Protein AF-A0A7Y1ZM92-F1 (afdb_monomer)

Mean predicted aligned error: 9.03 Å

Nearest PDB structures (foldseek):
  2b2n-assembly1_A  TM=7.878E-01  e=2.420E-17  Escherichia coli K-12
  3hjh-assembly1_A  TM=7.919E-01  e=3.503E-16  Escherichia coli K-12
  6x50-assembly1_A  TM=7.659E-01  e=1.254E-15  Escherichia coli
  7egt-assembly2_C  TM=6.445E-01  e=3.743E-15  Thermus thermophilus HB8
  6o8f-assembly2_B  TM=5.755E-01  e=7.843E-13  [Bacillus] caldotenax

Sequence (285 aa):
MSQQTISLDHILRTAEQTLSLDEVDSWLAADDAAGVLAIKRAAGSSLSFAIRRVIESTQGPVVVIAPEADRASQVFSDLNTLGITTAREFRPSTHHPYDTEQIVDSSAFTDRLDILAQIDGGAVFPVITSPDALFELVPDRSSVEDRSIVVTPAGPVTMDVLTEWLGDTDFNRVDYVTEAGEAAVRGGIIDVFPFTGEYPIRIEFFGDEVDTIREFDVDTQRSISTLDTCRLVPGIDLLYHDMSSHRSFLDSLSSESAVVVMVDEDVTIANTTALFESSVEAYRH

Solvent-accessible surface area (backbone atoms only — not comparable to full-atom values): 16264 Å² total; per-residue (Å²): 133,83,79,77,79,80,49,68,74,57,52,53,56,50,46,56,74,69,67,59,52,69,58,56,54,55,54,72,68,43,91,56,94,79,74,83,88,83,86,77,90,66,60,84,68,56,46,41,57,53,52,50,49,52,54,76,74,44,94,54,41,33,40,36,37,19,49,38,62,72,54,16,52,52,47,48,52,48,30,41,75,73,66,47,72,70,50,44,71,41,52,51,35,68,74,46,100,85,47,90,84,57,79,59,41,38,66,31,48,50,46,44,51,52,52,51,54,39,44,77,71,68,54,76,50,40,36,30,23,15,43,70,26,55,70,47,63,42,66,37,69,64,64,52,54,77,60,35,49,77,46,37,58,74,38,92,59,30,62,67,59,52,53,52,50,40,68,74,28,70,38,44,80,42,88,70,55,77,51,68,32,20,27,18,81,55,96,52,33,38,39,35,18,42,52,66,73,93,57,32,36,38,40,33,38,62,83,60,33,30,63,48,37,26,34,28,41,64,89,79,72,42,78,75,49,77,44,79,58,53,74,45,58,49,32,67,68,66,54,61,70,53,63,90,53,49,40,47,63,68,75,69,63,78,53,101,63,55,47,75,44,67,41,66,50,72,55,27,52,49,47,42,49,53,51,52,54,52,54,55,54,60,74,74,109

Secondary structure (DSSP, 8-state):
-------HHHHHHHHHHHTTTHHHHHHHTS--TT------S--TTHHHHHHHHHHHH-SS-EEEE-SSHHHHHHHHHHHHHTT-TT-EEE------TT-TTSPP-HHHHHHHHHHHHHHHTT----EEE-HHHHHS-EE-HHHHHHH-EEE-TT-S--HHHHHHHHHHTT-EE-SS--STTEEEEETTEEEE--SSSSS-EEEEEETTEEEEEEEE-TTT--EEEEES-EEEPPPHHHHHH-GGGEE-GGGG---TTPEEEESSHHHHHHHHHHHHHHHHHHHT-

Structure (mmCIF, N/CA/C/O backbone):
data_AF-A0A7Y1ZM92-F1
#
_entry.id   AF-A0A7Y1ZM92-F1
#
loop_
_atom_site.group_PDB
_atom_site.id
_atom_site.type_symbol
_atom_site.label_atom_id
_atom_site.label_alt_id
_atom_site.label_comp_id
_atom_site.label_asym_id
_atom_site.label_entity_id
_atom_site.label_seq_id
_atom_site.pdbx_PDB_ins_code
_atom_site.Cartn_x
_atom_site.Cartn_y
_atom_site.Cartn_z
_atom_site.occupancy
_atom_site.B_iso_or_equiv
_atom_site.auth_seq_id
_atom_site.auth_comp_id
_atom_site.auth_asym_id
_atom_site.auth_atom_id
_atom_site.pdbx_PDB_model_num
ATOM 1 N N . MET A 1 1 ? -20.711 -3.997 -41.513 1.00 38.81 1 MET A N 1
ATOM 2 C CA . MET A 1 1 ? -19.266 -4.282 -41.411 1.00 38.81 1 MET A CA 1
ATOM 3 C C . MET A 1 1 ? -19.022 -4.818 -40.016 1.00 38.81 1 MET A C 1
ATOM 5 O O . MET A 1 1 ? -19.215 -4.077 -39.066 1.00 38.81 1 MET A O 1
ATOM 9 N N . SER A 1 2 ? -18.742 -6.116 -39.890 1.00 41.72 2 SER A N 1
ATOM 10 C CA . SER A 1 2 ? -18.411 -6.736 -38.604 1.00 41.72 2 SER A CA 1
ATOM 11 C C . SER A 1 2 ? -17.038 -6.222 -38.183 1.00 41.72 2 SER A C 1
ATOM 13 O O . SER A 1 2 ? -16.072 -6.479 -38.899 1.00 41.72 2 SER A O 1
ATOM 15 N N . GLN A 1 3 ? -16.941 -5.478 -37.080 1.00 46.72 3 GLN A N 1
ATOM 16 C CA . GLN A 1 3 ? -15.648 -5.237 -36.440 1.00 46.72 3 GLN A CA 1
ATOM 17 C C . GLN A 1 3 ? -15.102 -6.611 -36.038 1.00 46.72 3 GLN A C 1
ATOM 19 O O . GLN A 1 3 ? -15.714 -7.311 -35.236 1.00 46.72 3 GLN A O 1
ATOM 24 N N . GLN A 1 4 ? -14.015 -7.052 -36.672 1.00 51.03 4 GLN A N 1
ATOM 25 C CA . GLN A 1 4 ? -13.267 -8.202 -36.180 1.00 51.03 4 GLN A CA 1
ATOM 26 C C . GLN A 1 4 ? -12.636 -7.777 -34.859 1.00 51.03 4 GLN A C 1
ATOM 28 O O . GLN A 1 4 ? -11.715 -6.964 -34.844 1.00 51.03 4 GLN A O 1
ATOM 33 N N . THR A 1 5 ? -13.160 -8.295 -33.753 1.00 54.81 5 THR A N 1
ATOM 34 C CA . THR A 1 5 ? -12.509 -8.182 -32.452 1.00 54.81 5 THR A CA 1
ATOM 35 C C . THR A 1 5 ? -11.193 -8.947 -32.541 1.00 54.81 5 THR A C 1
ATOM 37 O O . THR A 1 5 ? -11.186 -10.174 -32.626 1.00 54.81 5 THR A O 1
ATOM 40 N N . ILE A 1 6 ? -10.077 -8.221 -32.610 1.00 71.56 6 ILE A N 1
ATOM 41 C CA . ILE A 1 6 ? -8.745 -8.820 -32.539 1.00 71.56 6 ILE A CA 1
ATOM 42 C C . ILE A 1 6 ? -8.588 -9.354 -31.113 1.00 71.56 6 ILE A C 1
ATOM 44 O O . ILE A 1 6 ? -8.734 -8.593 -30.159 1.00 71.56 6 ILE A O 1
ATOM 48 N N . SER A 1 7 ? -8.350 -10.658 -30.955 1.00 83.56 7 SER A N 1
ATOM 49 C CA . SER A 1 7 ? -8.153 -11.247 -29.628 1.00 83.56 7 SER A CA 1
ATOM 50 C C . SER A 1 7 ? -6.790 -10.861 -29.048 1.00 83.56 7 SER A C 1
ATOM 52 O O . SER A 1 7 ? -5.828 -10.658 -29.791 1.00 83.56 7 SER A O 1
ATOM 54 N N . LEU A 1 8 ? -6.685 -10.814 -27.717 1.00 78.75 8 LEU A N 1
ATOM 55 C CA . LEU A 1 8 ? -5.422 -10.561 -27.016 1.00 78.75 8 LEU A CA 1
ATOM 56 C C . LEU A 1 8 ? -4.327 -11.554 -27.448 1.00 78.75 8 LEU A C 1
ATOM 58 O O . LEU A 1 8 ? -3.225 -11.139 -27.790 1.00 78.75 8 LEU A O 1
ATOM 62 N N . ASP A 1 9 ? -4.668 -12.839 -27.589 1.00 78.25 9 ASP A N 1
ATOM 63 C CA . ASP A 1 9 ? -3.760 -13.885 -28.093 1.00 78.25 9 ASP A CA 1
ATOM 64 C C . ASP A 1 9 ? -3.219 -13.610 -29.501 1.00 78.25 9 ASP A C 1
ATOM 66 O O . ASP A 1 9 ? -2.157 -14.101 -29.890 1.00 78.25 9 ASP A O 1
ATOM 70 N N . HIS A 1 10 ? -3.982 -12.893 -30.328 1.00 79.94 10 HIS A N 1
ATOM 71 C CA . HIS A 1 10 ? -3.523 -12.488 -31.650 1.00 79.94 10 HIS A CA 1
ATOM 72 C C . HIS A 1 10 ? -2.533 -11.322 -31.548 1.00 79.94 10 HIS A C 1
ATOM 74 O O . HIS A 1 10 ? -1.527 -11.317 -32.257 1.00 79.94 10 HIS A O 1
ATOM 80 N N . ILE A 1 11 ? -2.780 -10.363 -30.651 1.00 79.75 11 ILE A N 1
ATOM 81 C CA . ILE A 1 11 ? -1.874 -9.234 -30.395 1.00 79.75 11 ILE A CA 1
ATOM 82 C C . ILE A 1 11 ? -0.551 -9.735 -29.807 1.00 79.75 11 ILE A C 1
ATOM 84 O O . ILE A 1 11 ? 0.496 -9.380 -30.340 1.00 79.75 11 ILE A O 1
ATOM 88 N N . LEU A 1 12 ? -0.590 -10.608 -28.793 1.00 78.56 12 LEU A N 1
ATOM 89 C CA . LEU A 1 12 ? 0.600 -11.185 -28.152 1.00 78.56 12 LEU A CA 1
ATOM 90 C C . LEU A 1 12 ? 1.496 -11.900 -29.171 1.00 78.56 12 LEU A C 1
ATOM 92 O O . LEU A 1 12 ? 2.660 -11.539 -29.323 1.00 78.56 12 LEU A O 1
ATOM 96 N N . ARG A 1 13 ? 0.928 -12.819 -29.966 1.00 76.19 13 ARG A N 1
ATOM 97 C CA . ARG A 1 13 ? 1.682 -13.537 -31.010 1.00 76.19 13 ARG A CA 1
ATOM 98 C C . ARG A 1 13 ? 2.269 -12.612 -32.072 1.00 76.19 13 ARG A C 1
ATOM 100 O O . ARG A 1 13 ? 3.371 -12.847 -32.557 1.00 76.19 13 ARG A O 1
ATOM 107 N N . THR A 1 14 ? 1.532 -11.570 -32.458 1.00 78.12 14 THR A N 1
ATOM 108 C CA . THR A 1 14 ? 2.017 -10.600 -33.452 1.00 78.12 14 THR A CA 1
ATOM 109 C C . THR A 1 14 ? 3.158 -9.758 -32.878 1.00 78.12 14 THR A C 1
ATOM 111 O O . THR A 1 14 ? 4.146 -9.510 -33.569 1.00 78.12 14 THR A O 1
ATOM 114 N N . ALA A 1 15 ? 3.046 -9.337 -31.616 1.00 76.88 15 ALA A N 1
ATOM 115 C CA . ALA A 1 15 ? 4.071 -8.568 -30.920 1.00 76.88 15 ALA A CA 1
ATOM 116 C C . ALA A 1 15 ? 5.367 -9.376 -30.761 1.00 76.88 15 ALA A C 1
ATOM 118 O O . ALA A 1 15 ? 6.430 -8.866 -31.105 1.00 76.88 15 ALA A O 1
ATOM 119 N N . GLU A 1 16 ? 5.274 -10.646 -30.356 1.00 72.00 16 GLU A N 1
ATOM 120 C CA . GLU A 1 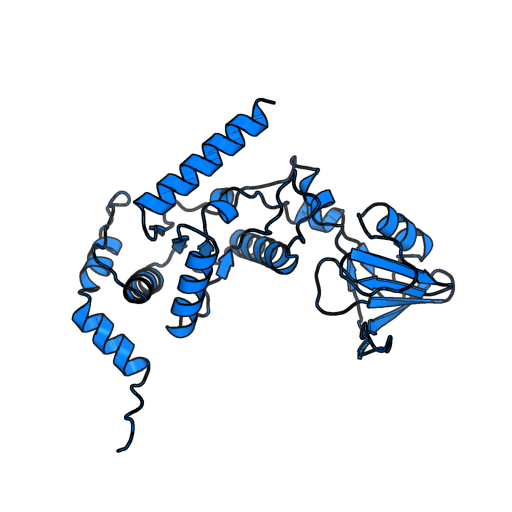16 ? 6.419 -11.565 -30.232 1.00 72.00 16 GLU A CA 1
ATOM 121 C C . GLU A 1 16 ? 7.198 -11.700 -31.551 1.00 72.00 16 GLU A C 1
ATOM 123 O O . GLU A 1 16 ? 8.423 -11.631 -31.556 1.00 72.00 16 GLU A O 1
ATOM 128 N N . GLN A 1 17 ? 6.500 -11.792 -32.688 1.00 72.25 17 GLN A N 1
ATOM 129 C CA . GLN A 1 17 ? 7.131 -11.908 -34.011 1.00 72.25 17 GLN A CA 1
ATOM 130 C C . GLN A 1 17 ? 7.711 -10.593 -34.552 1.00 72.25 17 GLN A C 1
ATOM 132 O O . GLN A 1 17 ? 8.585 -10.621 -35.417 1.00 72.25 17 GLN A O 1
ATOM 137 N N . THR A 1 18 ? 7.203 -9.443 -34.100 1.00 71.31 18 THR A N 1
ATOM 138 C CA . THR A 1 18 ? 7.534 -8.129 -34.685 1.00 71.31 18 THR A CA 1
ATOM 139 C C . THR A 1 18 ? 8.573 -7.363 -33.868 1.00 71.31 18 THR A C 1
ATOM 141 O O . THR A 1 18 ? 9.333 -6.579 -34.432 1.00 71.31 18 THR A O 1
ATOM 144 N N . LEU A 1 19 ? 8.608 -7.564 -32.548 1.00 70.56 19 LEU A N 1
ATOM 145 C CA . LEU A 1 19 ? 9.448 -6.798 -31.621 1.00 70.56 19 LEU A CA 1
ATOM 146 C C . LEU A 1 19 ? 10.844 -7.405 -31.395 1.00 70.56 19 LEU A C 1
ATOM 148 O O . LEU A 1 19 ? 11.578 -6.889 -30.560 1.00 70.56 19 LEU A O 1
ATOM 152 N N . SER A 1 20 ? 11.220 -8.465 -32.125 1.00 71.06 20 SER A N 1
ATOM 153 C CA . SER A 1 20 ? 12.511 -9.166 -31.977 1.00 71.06 20 SER A CA 1
ATOM 154 C C . SER A 1 20 ? 12.864 -9.482 -30.514 1.00 71.06 20 SER A C 1
ATOM 156 O O . SER A 1 20 ? 14.001 -9.303 -30.084 1.00 71.06 20 SER A O 1
ATOM 158 N N . LEU A 1 21 ? 11.881 -9.947 -29.732 1.00 74.94 21 LEU A N 1
ATOM 159 C CA . LEU A 1 21 ? 12.053 -10.194 -28.293 1.00 74.94 21 LEU A CA 1
ATOM 160 C C . LEU A 1 21 ? 13.024 -11.348 -27.982 1.00 74.94 21 LEU A C 1
ATOM 162 O O . LEU A 1 21 ? 13.469 -11.466 -26.846 1.00 74.94 21 LEU A O 1
ATOM 166 N N . ASP A 1 22 ? 13.417 -12.140 -28.982 1.00 76.25 22 ASP A N 1
ATOM 167 C CA . ASP A 1 22 ? 14.424 -13.205 -28.864 1.00 76.25 22 ASP A CA 1
ATOM 168 C C . ASP A 1 22 ? 15.800 -12.683 -28.388 1.00 76.25 22 ASP A C 1
ATOM 170 O O . ASP A 1 22 ? 16.588 -13.418 -27.781 1.00 76.25 22 ASP A O 1
ATOM 174 N N . GLU A 1 23 ? 16.107 -11.401 -28.635 1.00 79.06 23 GLU A N 1
ATOM 175 C CA . GLU A 1 23 ? 17.325 -10.753 -28.126 1.00 79.06 23 GLU A CA 1
ATOM 176 C C . GLU A 1 23 ? 17.301 -10.612 -26.595 1.00 79.06 23 GLU A C 1
ATOM 178 O O . GLU A 1 23 ? 18.346 -10.740 -25.956 1.00 79.06 23 GLU A O 1
ATOM 183 N N . VAL A 1 24 ? 16.116 -10.423 -25.999 1.00 81.31 24 VAL A N 1
ATOM 184 C CA . VAL A 1 24 ? 15.931 -10.357 -24.539 1.00 81.31 24 VAL A CA 1
ATOM 185 C C . VAL A 1 24 ? 16.279 -11.699 -23.907 1.00 81.31 24 VAL A C 1
ATOM 187 O O . VAL A 1 24 ? 17.001 -11.745 -22.916 1.00 81.31 24 VAL A O 1
ATOM 190 N N . ASP A 1 25 ? 15.824 -12.797 -24.509 1.00 81.31 25 ASP A N 1
ATOM 191 C CA . ASP A 1 25 ? 16.095 -14.146 -24.004 1.00 81.31 25 ASP A CA 1
ATOM 192 C C . ASP A 1 25 ? 17.569 -14.510 -24.104 1.00 81.31 25 ASP A C 1
ATOM 194 O O . ASP A 1 25 ? 18.139 -15.098 -23.188 1.00 81.31 25 ASP A O 1
ATOM 198 N N . SER A 1 26 ? 18.193 -14.132 -25.218 1.00 82.69 26 SER A N 1
ATOM 199 C CA . SER A 1 26 ? 19.621 -14.348 -25.437 1.00 82.69 26 SER A CA 1
ATOM 200 C C . SER A 1 26 ? 20.465 -13.573 -24.425 1.00 82.69 26 SER A C 1
ATOM 202 O O . SER A 1 26 ? 21.477 -14.088 -23.956 1.00 82.69 26 SER A O 1
ATOM 204 N N . TRP A 1 27 ? 20.042 -12.354 -24.077 1.00 83.75 27 TRP A N 1
ATOM 205 C CA . TRP A 1 27 ? 20.693 -11.535 -23.060 1.00 83.75 27 TRP A CA 1
ATOM 206 C C . TRP A 1 27 ? 20.479 -12.090 -21.645 1.00 83.75 27 TRP A C 1
ATOM 208 O O . TRP A 1 27 ? 21.453 -12.237 -20.919 1.00 83.75 27 TRP A O 1
ATOM 218 N N . LEU A 1 28 ? 19.255 -12.489 -21.278 1.00 80.31 28 LEU A N 1
ATOM 219 C CA . LEU A 1 28 ? 18.964 -13.107 -19.973 1.00 80.31 28 LEU A CA 1
ATOM 220 C C . LEU A 1 28 ? 19.689 -14.446 -19.771 1.00 80.31 28 LEU A C 1
ATOM 222 O O . LEU A 1 28 ? 20.032 -14.801 -18.648 1.00 80.31 28 LEU A O 1
ATOM 226 N N . ALA A 1 29 ? 19.909 -15.204 -20.849 1.00 79.00 29 ALA A N 1
ATOM 227 C CA . ALA A 1 29 ? 20.640 -16.468 -20.814 1.00 79.00 29 ALA A CA 1
ATOM 228 C C . ALA A 1 29 ? 22.167 -16.293 -20.801 1.00 79.00 29 ALA A C 1
ATOM 230 O O . ALA A 1 29 ? 22.890 -17.261 -20.544 1.00 79.00 29 ALA A O 1
ATOM 231 N N . ALA A 1 30 ? 22.675 -15.099 -21.117 1.00 74.06 30 ALA A N 1
ATOM 232 C CA . ALA A 1 30 ? 24.091 -14.811 -20.995 1.00 74.06 30 ALA A CA 1
ATOM 233 C C . ALA A 1 30 ? 24.424 -14.680 -19.503 1.00 74.06 30 ALA A C 1
ATOM 235 O O . ALA A 1 30 ? 23.956 -13.765 -18.840 1.00 74.06 30 ALA A O 1
ATOM 236 N N . ASP A 1 31 ? 25.264 -15.580 -18.983 1.00 59.97 31 ASP A N 1
ATOM 237 C CA . ASP A 1 31 ? 25.747 -15.618 -17.584 1.00 59.97 31 ASP A CA 1
ATOM 238 C C . ASP A 1 31 ? 26.656 -14.413 -17.219 1.00 59.97 31 ASP A C 1
ATOM 240 O O . ASP A 1 31 ? 27.463 -14.455 -16.293 1.00 59.97 31 ASP A O 1
ATOM 244 N N . ASP A 1 32 ? 26.571 -13.333 -17.998 1.00 58.66 32 ASP A N 1
ATOM 245 C CA . ASP A 1 32 ? 27.282 -12.081 -17.799 1.00 58.66 32 ASP A CA 1
ATOM 246 C C . ASP A 1 32 ? 26.393 -11.166 -16.950 1.00 58.66 32 ASP A C 1
ATOM 248 O O . ASP A 1 32 ? 25.684 -10.295 -17.457 1.00 58.66 32 ASP A O 1
ATOM 252 N N . ALA A 1 33 ? 26.413 -11.399 -15.635 1.00 54.41 33 ALA A N 1
ATOM 253 C CA . ALA A 1 33 ? 25.603 -10.722 -14.613 1.00 54.41 33 ALA A CA 1
ATOM 254 C C . ALA A 1 33 ? 25.752 -9.177 -14.561 1.00 54.41 33 ALA A C 1
ATOM 256 O O . ALA A 1 33 ? 25.187 -8.530 -13.684 1.00 54.41 33 ALA A O 1
ATOM 257 N N . ALA A 1 34 ? 26.510 -8.573 -15.481 1.00 55.81 34 ALA A N 1
ATOM 258 C CA . ALA A 1 34 ? 26.782 -7.140 -15.570 1.00 55.81 34 ALA A CA 1
ATOM 259 C C . ALA A 1 34 ? 26.367 -6.495 -16.910 1.00 55.81 34 ALA A C 1
ATOM 261 O O . ALA A 1 34 ? 26.639 -5.311 -17.130 1.00 55.81 34 ALA A O 1
ATOM 262 N N . GLY A 1 35 ? 25.745 -7.237 -17.832 1.00 71.88 35 GLY A N 1
ATOM 263 C CA . GLY A 1 35 ? 25.285 -6.671 -19.101 1.00 71.88 35 GLY A CA 1
ATOM 264 C C . GLY A 1 35 ? 24.142 -5.666 -18.909 1.00 71.88 35 GLY A C 1
ATOM 265 O O . GLY A 1 35 ? 23.311 -5.833 -18.030 1.00 71.88 35 GLY A O 1
ATOM 266 N N . VAL A 1 36 ? 24.055 -4.643 -19.763 1.00 81.94 36 VAL A N 1
ATOM 267 C CA . VAL A 1 36 ? 22.882 -3.751 -19.856 1.00 81.94 36 VAL A CA 1
ATOM 268 C C . VAL A 1 36 ? 22.259 -3.927 -21.236 1.00 81.94 36 VAL A C 1
ATOM 270 O O . VAL A 1 36 ? 22.943 -3.756 -22.247 1.00 81.94 36 VAL A O 1
ATOM 273 N N . LEU A 1 37 ? 20.964 -4.246 -21.289 1.00 85.31 37 LEU A N 1
ATOM 274 C CA . LEU A 1 37 ? 20.192 -4.290 -22.530 1.00 85.31 37 LEU A CA 1
ATOM 275 C C . LEU A 1 37 ? 19.346 -3.021 -22.669 1.00 85.31 37 LEU A C 1
ATOM 277 O O . LEU A 1 37 ? 18.402 -2.806 -21.916 1.00 85.31 37 LEU A O 1
ATOM 281 N N . ALA A 1 38 ? 19.658 -2.196 -23.670 1.00 85.94 38 ALA A N 1
ATOM 282 C CA . ALA A 1 38 ? 18.917 -0.968 -23.946 1.00 85.94 38 ALA A CA 1
ATOM 283 C C . ALA A 1 38 ? 17.931 -1.156 -25.108 1.00 85.94 38 ALA A C 1
ATOM 285 O O . ALA A 1 38 ? 18.336 -1.278 -26.267 1.00 85.94 38 ALA A O 1
ATOM 286 N N . ILE A 1 39 ? 16.630 -1.096 -24.816 1.00 84.50 39 ILE A N 1
ATOM 287 C CA . ILE A 1 39 ? 15.569 -1.120 -25.831 1.00 84.50 39 ILE A CA 1
ATOM 288 C C . ILE A 1 39 ? 15.233 0.318 -26.227 1.00 84.50 39 ILE A C 1
ATOM 290 O O . ILE A 1 39 ? 14.661 1.081 -25.453 1.00 84.50 39 ILE A O 1
ATOM 294 N N . LYS A 1 40 ? 15.581 0.707 -27.457 1.00 83.06 40 LYS A N 1
ATOM 295 C CA . LYS A 1 40 ? 15.341 2.066 -27.969 1.00 83.06 40 LYS A CA 1
ATOM 296 C C . LYS A 1 40 ? 14.114 2.120 -28.869 1.00 83.06 40 LYS A C 1
ATOM 298 O O . LYS A 1 40 ? 13.826 1.177 -29.598 1.00 83.06 40 LYS A O 1
ATOM 303 N N . ARG A 1 41 ? 13.464 3.291 -28.904 1.00 81.50 41 ARG A N 1
ATOM 304 C CA . ARG A 1 41 ? 12.309 3.594 -29.776 1.00 81.50 41 ARG A CA 1
ATOM 305 C C . ARG A 1 41 ? 11.070 2.734 -29.484 1.00 81.50 41 ARG A C 1
ATOM 307 O O . ARG A 1 41 ? 10.252 2.530 -30.380 1.00 81.50 41 ARG A O 1
ATOM 314 N N . ALA A 1 42 ? 10.921 2.270 -28.244 1.00 80.38 42 ALA A N 1
ATOM 315 C CA . ALA A 1 42 ? 9.646 1.760 -27.761 1.00 80.38 42 ALA A CA 1
ATOM 316 C C . ALA A 1 42 ? 8.613 2.903 -27.755 1.00 80.38 42 ALA A C 1
ATOM 318 O O . ALA A 1 42 ? 8.944 4.039 -27.418 1.00 80.38 42 ALA A O 1
ATOM 319 N N . ALA A 1 43 ? 7.381 2.622 -28.171 1.00 77.06 43 ALA A N 1
ATOM 320 C CA . ALA A 1 43 ? 6.308 3.604 -28.247 1.00 77.06 43 ALA A CA 1
ATOM 321 C C . ALA A 1 43 ? 5.024 3.032 -27.639 1.00 77.06 43 ALA A C 1
ATOM 323 O O . ALA A 1 43 ? 4.597 1.925 -27.978 1.00 77.06 43 ALA A O 1
ATOM 324 N N . GLY A 1 44 ? 4.393 3.807 -26.754 1.00 80.06 44 GLY A N 1
ATOM 325 C CA . GLY A 1 44 ? 3.195 3.379 -26.030 1.00 80.06 44 GLY A CA 1
ATOM 326 C C . GLY A 1 44 ? 3.437 2.088 -25.242 1.00 80.06 44 GLY A C 1
ATOM 327 O O . GLY A 1 44 ? 4.479 1.926 -24.608 1.00 80.06 44 GLY A O 1
ATOM 328 N N . SER A 1 45 ? 2.490 1.153 -25.326 1.00 83.94 45 SER A N 1
ATOM 329 C CA . SER A 1 45 ? 2.534 -0.134 -24.620 1.00 83.94 45 SER A CA 1
ATOM 330 C C . SER A 1 45 ? 3.506 -1.155 -25.220 1.00 83.94 45 SER A C 1
ATOM 332 O O . SER A 1 45 ? 3.588 -2.269 -24.714 1.00 83.94 45 SER A O 1
ATOM 334 N N . SER A 1 46 ? 4.265 -0.827 -26.281 1.00 84.38 46 SER A N 1
ATOM 335 C CA . SER A 1 46 ? 5.241 -1.771 -26.858 1.00 84.38 46 SER A CA 1
ATOM 336 C C . SER A 1 46 ? 6.300 -2.200 -25.837 1.00 84.38 46 SER A C 1
ATOM 338 O O . SER A 1 46 ? 6.794 -3.323 -25.895 1.00 84.38 46 SER A O 1
ATOM 340 N N . LEU A 1 47 ? 6.632 -1.314 -24.893 1.00 88.44 47 LEU A N 1
ATOM 341 C CA . LEU A 1 47 ? 7.554 -1.602 -23.799 1.00 88.44 47 LEU A CA 1
ATOM 342 C C . LEU A 1 47 ? 6.990 -2.657 -22.838 1.00 88.44 47 LEU A C 1
ATOM 344 O O . LEU A 1 47 ? 7.724 -3.539 -22.408 1.00 88.44 47 LEU A O 1
ATOM 348 N N . SER A 1 48 ? 5.685 -2.624 -22.565 1.00 91.75 48 SER A N 1
ATOM 349 C CA . SER A 1 48 ? 5.003 -3.568 -21.675 1.00 91.75 48 SER A CA 1
ATOM 350 C C . SER A 1 48 ? 5.092 -5.013 -22.191 1.00 91.75 48 SER A C 1
ATOM 352 O O . SER A 1 48 ? 5.209 -5.941 -21.396 1.00 91.75 48 SER A O 1
ATOM 354 N N . PHE A 1 49 ? 5.152 -5.223 -23.516 1.00 89.88 49 PHE A N 1
ATOM 355 C CA . PHE A 1 49 ? 5.431 -6.546 -24.102 1.00 89.88 49 PHE A CA 1
ATOM 356 C C . PHE A 1 49 ? 6.867 -7.018 -23.841 1.00 89.88 49 PHE A C 1
ATOM 358 O O . PHE A 1 49 ? 7.080 -8.196 -23.558 1.00 89.88 49 PHE A O 1
ATOM 365 N N . ALA A 1 50 ? 7.850 -6.116 -23.912 1.00 89.44 50 ALA A N 1
ATOM 366 C CA . ALA A 1 50 ? 9.237 -6.450 -23.600 1.00 89.44 50 ALA A CA 1
ATOM 367 C C . ALA A 1 50 ? 9.415 -6.749 -22.104 1.00 89.44 50 ALA A C 1
ATOM 369 O O . ALA A 1 50 ? 10.026 -7.754 -21.752 1.00 89.44 50 ALA A O 1
ATOM 370 N N . ILE A 1 51 ? 8.808 -5.940 -21.230 1.00 92.88 51 ILE A N 1
ATOM 371 C CA . ILE A 1 51 ? 8.796 -6.169 -19.779 1.00 92.88 51 ILE A CA 1
ATOM 372 C C . ILE A 1 51 ? 8.134 -7.511 -19.452 1.00 92.88 51 ILE A C 1
ATOM 374 O O . ILE A 1 51 ? 8.691 -8.293 -18.686 1.00 92.88 51 ILE A O 1
ATOM 378 N N . ARG A 1 52 ? 6.990 -7.827 -20.079 1.00 93.12 52 ARG A N 1
ATOM 379 C CA . ARG A 1 52 ? 6.354 -9.148 -19.961 1.00 93.12 52 ARG A CA 1
ATOM 380 C C . ARG A 1 52 ? 7.333 -10.269 -20.310 1.00 93.12 52 ARG A C 1
ATOM 382 O O . ARG A 1 52 ? 7.436 -11.223 -19.547 1.00 93.12 52 ARG A O 1
ATOM 389 N N . ARG A 1 53 ? 8.064 -10.156 -21.425 1.00 90.25 53 ARG A N 1
ATOM 390 C CA . ARG A 1 53 ? 9.053 -11.172 -21.820 1.00 90.25 53 ARG A CA 1
ATOM 391 C C . ARG A 1 53 ? 10.148 -11.327 -20.767 1.00 90.25 53 ARG A C 1
ATOM 393 O O . ARG A 1 53 ? 10.474 -12.460 -20.428 1.00 90.25 53 ARG A O 1
ATOM 400 N N . VAL A 1 54 ? 10.668 -10.218 -20.231 1.00 91.44 54 VAL A N 1
ATOM 401 C CA . VAL A 1 54 ? 11.659 -10.237 -19.140 1.00 91.44 54 VAL A CA 1
ATOM 402 C C . VAL A 1 54 ? 11.108 -10.990 -17.932 1.00 91.44 54 VAL A C 1
ATOM 404 O O . VAL A 1 54 ? 11.777 -11.885 -17.426 1.00 91.44 54 VAL A O 1
ATOM 407 N N . ILE A 1 55 ? 9.878 -10.689 -17.514 1.00 92.56 55 ILE A N 1
ATOM 408 C CA . ILE A 1 55 ? 9.205 -11.359 -16.394 1.00 92.56 55 ILE A CA 1
ATOM 409 C C . ILE A 1 55 ? 9.056 -12.863 -16.645 1.00 92.56 55 ILE A C 1
ATOM 411 O O . ILE A 1 55 ? 9.371 -13.662 -15.772 1.00 92.56 55 ILE A O 1
ATOM 415 N N . GLU A 1 56 ? 8.611 -13.267 -17.834 1.00 90.56 56 GLU A N 1
ATOM 416 C CA . GLU A 1 56 ? 8.388 -14.682 -18.165 1.00 90.56 56 GLU A CA 1
ATOM 417 C C . GLU A 1 56 ? 9.688 -15.483 -18.330 1.00 90.56 56 GLU A C 1
ATOM 419 O O . GLU A 1 56 ? 9.694 -16.695 -18.115 1.00 90.56 56 GLU A O 1
ATOM 424 N N . SER A 1 57 ? 10.784 -14.824 -18.713 1.00 88.06 57 SER A N 1
ATOM 425 C CA . SER A 1 57 ? 12.103 -15.448 -18.885 1.00 88.06 57 SER A CA 1
ATOM 426 C C . SER A 1 57 ? 12.979 -15.410 -17.632 1.00 88.06 57 SER A C 1
ATOM 428 O O . SER A 1 57 ? 14.025 -16.057 -17.614 1.00 88.06 57 SER A O 1
ATOM 430 N N . THR A 1 58 ? 12.576 -14.692 -16.582 1.00 86.56 58 THR A N 1
ATOM 431 C CA . THR A 1 58 ? 13.371 -14.521 -15.358 1.00 86.56 58 THR A CA 1
ATOM 432 C C . THR A 1 58 ? 12.808 -15.378 -14.225 1.00 86.56 58 THR A C 1
ATOM 434 O O . THR A 1 58 ? 11.624 -15.316 -13.916 1.00 86.56 58 THR A O 1
ATOM 437 N N . GLN A 1 59 ? 13.660 -16.180 -13.575 1.00 79.31 59 GLN A N 1
ATOM 438 C CA . GLN A 1 59 ? 13.265 -16.986 -12.405 1.00 79.31 59 GLN A CA 1
ATOM 439 C C . GLN A 1 59 ? 13.416 -16.248 -11.062 1.00 79.31 59 GLN A C 1
ATOM 441 O O . GLN A 1 59 ? 12.968 -16.753 -10.034 1.00 79.31 59 GLN A O 1
ATOM 446 N N . GLY A 1 60 ? 14.067 -15.082 -11.063 1.00 83.06 60 GLY A N 1
ATOM 447 C CA . GLY A 1 60 ? 14.266 -14.221 -9.897 1.00 83.06 60 GLY A CA 1
ATOM 448 C C . GLY A 1 60 ? 13.325 -13.008 -9.852 1.00 83.06 60 GLY A C 1
ATOM 449 O O . GLY A 1 60 ? 12.453 -12.861 -10.712 1.00 83.06 60 GLY A O 1
ATOM 450 N N . PRO A 1 61 ? 13.499 -12.125 -8.854 1.00 86.75 61 PRO A N 1
ATOM 451 C CA . PRO A 1 61 ? 12.731 -10.890 -8.744 1.00 86.75 61 PRO A CA 1
ATOM 452 C C . PRO A 1 61 ? 12.945 -9.987 -9.963 1.00 86.75 61 PRO A C 1
ATOM 454 O O . PRO A 1 61 ? 14.080 -9.777 -10.395 1.00 86.75 61 PRO A O 1
ATOM 457 N N . VAL A 1 62 ? 11.858 -9.417 -10.486 1.00 93.25 62 VAL A N 1
ATOM 458 C CA . VAL A 1 62 ? 11.908 -8.381 -11.526 1.00 93.25 62 VAL A CA 1
ATOM 459 C C . VAL A 1 62 ? 11.354 -7.091 -10.945 1.00 93.25 62 VAL A C 1
ATOM 461 O O . VAL A 1 62 ? 10.209 -7.060 -10.498 1.00 93.25 62 VAL A O 1
ATOM 464 N N . VAL A 1 63 ? 12.153 -6.027 -10.963 1.00 95.12 63 VAL A N 1
ATOM 465 C CA . VAL A 1 63 ? 11.752 -4.702 -10.480 1.00 95.12 63 VAL A CA 1
ATOM 466 C C . VAL A 1 63 ? 11.706 -3.744 -11.657 1.00 95.12 63 VAL A C 1
ATOM 468 O O . VAL A 1 63 ? 12.720 -3.483 -12.298 1.00 95.12 63 VAL A O 1
ATOM 471 N N . VAL A 1 64 ? 10.524 -3.219 -11.949 1.00 96.75 64 VAL A N 1
ATOM 472 C CA . VAL A 1 64 ? 10.295 -2.242 -13.011 1.00 96.75 64 VAL A CA 1
ATOM 473 C C . VAL A 1 64 ? 10.191 -0.863 -12.378 1.00 96.75 64 VAL A C 1
ATOM 475 O O . VAL A 1 64 ? 9.263 -0.608 -11.617 1.00 96.75 64 VAL A O 1
ATOM 478 N N . ILE A 1 65 ? 11.123 0.027 -12.702 1.00 96.88 65 ILE A N 1
ATOM 479 C CA . ILE A 1 65 ? 11.164 1.400 -12.197 1.00 96.88 65 ILE A CA 1
ATOM 480 C C . ILE A 1 65 ? 10.730 2.331 -13.327 1.00 96.88 65 ILE A C 1
ATOM 482 O O . ILE A 1 65 ? 11.428 2.470 -14.334 1.00 96.88 65 ILE A O 1
ATOM 486 N N . ALA A 1 66 ? 9.558 2.938 -13.174 1.00 96.38 66 ALA A N 1
ATOM 487 C CA . ALA A 1 66 ? 9.036 3.959 -14.072 1.00 96.38 66 ALA A CA 1
ATOM 488 C C . ALA A 1 66 ? 9.377 5.367 -13.566 1.00 96.38 66 ALA A C 1
ATOM 490 O O . ALA A 1 66 ? 9.554 5.538 -12.364 1.00 96.38 66 ALA A O 1
ATOM 491 N N . PRO A 1 67 ? 9.455 6.385 -14.442 1.00 94.94 67 PRO A N 1
ATOM 492 C CA . PRO A 1 67 ? 9.952 7.709 -14.060 1.00 94.94 67 PRO A CA 1
ATOM 493 C C . PRO A 1 67 ? 9.110 8.408 -12.988 1.00 94.94 67 PRO A C 1
ATOM 495 O O . PRO A 1 67 ? 9.642 9.223 -12.241 1.00 94.94 67 PRO A O 1
ATOM 498 N N . GLU A 1 68 ? 7.819 8.090 -12.910 1.00 94.25 68 GLU A N 1
ATOM 499 C CA . GLU A 1 68 ? 6.846 8.674 -11.984 1.00 94.25 68 GLU A CA 1
ATOM 500 C C . GLU A 1 68 ? 5.755 7.645 -11.648 1.00 94.25 68 GLU A C 1
ATOM 502 O O . GLU A 1 68 ? 5.580 6.660 -12.379 1.00 94.25 68 GLU A O 1
ATOM 507 N N . ALA A 1 69 ? 5.013 7.876 -10.560 1.00 92.38 69 ALA A N 1
ATOM 508 C CA . ALA A 1 69 ? 3.961 6.970 -10.090 1.00 92.38 69 ALA A CA 1
ATOM 509 C C . ALA A 1 69 ? 2.885 6.709 -11.161 1.00 92.38 69 ALA A C 1
ATOM 511 O O . ALA A 1 69 ? 2.579 5.556 -11.448 1.00 92.38 69 ALA A O 1
ATOM 512 N N . ASP A 1 70 ? 2.406 7.748 -11.852 1.00 92.94 70 ASP A N 1
ATOM 513 C CA . ASP A 1 70 ? 1.406 7.607 -12.922 1.00 92.94 70 ASP A CA 1
ATOM 514 C C . ASP A 1 70 ? 1.892 6.700 -14.060 1.00 92.94 70 ASP A C 1
ATOM 516 O O . ASP A 1 70 ? 1.138 5.890 -14.615 1.00 92.94 70 ASP A O 1
ATOM 520 N N . ARG A 1 71 ? 3.176 6.809 -14.419 1.00 94.88 71 ARG A N 1
ATOM 521 C CA . ARG A 1 71 ? 3.778 5.959 -15.447 1.00 94.88 71 ARG A CA 1
ATOM 522 C C . ARG A 1 71 ? 3.942 4.523 -14.951 1.00 94.88 71 ARG A C 1
ATOM 524 O O . ARG A 1 71 ? 3.741 3.601 -15.743 1.00 94.88 71 ARG A O 1
ATOM 531 N N . ALA A 1 72 ? 4.247 4.327 -13.668 1.00 95.88 72 ALA A N 1
ATOM 532 C CA . ALA A 1 72 ? 4.272 3.015 -13.023 1.00 95.88 72 ALA A CA 1
ATOM 533 C C . ALA A 1 72 ? 2.884 2.351 -13.082 1.00 95.88 72 ALA A C 1
ATOM 535 O O . ALA A 1 72 ? 2.770 1.229 -13.580 1.00 95.88 72 ALA A O 1
ATOM 536 N N . SER A 1 73 ? 1.819 3.074 -12.721 1.00 95.12 73 SER A N 1
ATOM 537 C CA . SER A 1 73 ? 0.436 2.580 -12.777 1.00 95.12 73 SER A CA 1
ATOM 538 C C . SER A 1 73 ? -0.007 2.216 -14.194 1.00 95.12 73 SER A C 1
ATOM 540 O O . SER A 1 73 ? -0.675 1.201 -14.403 1.00 95.12 73 SER A O 1
ATOM 542 N N . GLN A 1 74 ? 0.404 2.992 -15.204 1.00 95.06 74 GLN A N 1
ATOM 543 C CA . GLN A 1 74 ? 0.160 2.646 -16.611 1.00 95.06 74 GLN A CA 1
ATOM 544 C C . GLN A 1 74 ? 0.832 1.323 -16.997 1.00 95.06 74 GLN A C 1
ATOM 546 O O . GLN A 1 74 ? 0.194 0.468 -17.611 1.00 95.06 74 GLN A O 1
ATOM 551 N N . VAL A 1 75 ? 2.102 1.131 -16.626 1.00 96.00 75 VAL A N 1
ATOM 552 C CA . VAL A 1 75 ? 2.839 -0.112 -16.908 1.00 96.00 75 VAL A CA 1
ATOM 553 C C . VAL A 1 75 ? 2.220 -1.296 -16.162 1.00 96.00 75 VAL A C 1
ATOM 555 O O . VAL A 1 75 ? 2.046 -2.360 -16.75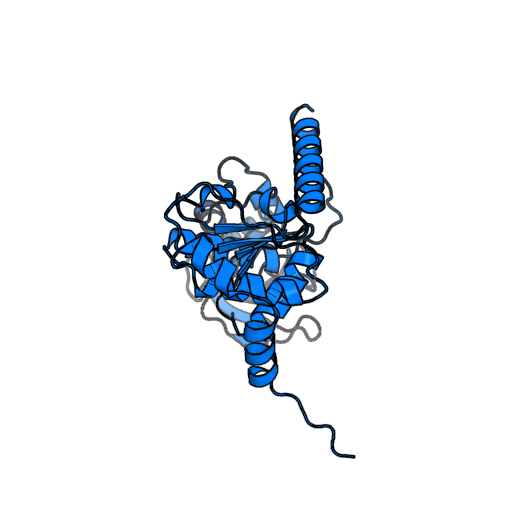2 1.00 96.00 75 VAL A O 1
ATOM 558 N N . PHE A 1 76 ? 1.836 -1.121 -14.898 1.00 96.81 76 PHE A N 1
ATOM 559 C CA . PHE A 1 76 ? 1.146 -2.144 -14.113 1.00 96.81 76 PHE A CA 1
ATOM 560 C C . PHE A 1 76 ? -0.191 -2.558 -14.751 1.00 96.81 76 PHE A C 1
ATOM 562 O O . PHE A 1 76 ? -0.464 -3.750 -14.911 1.00 96.81 76 PHE A O 1
ATOM 569 N N . SER A 1 77 ? -1.000 -1.588 -15.186 1.00 95.50 77 SER A N 1
ATOM 570 C CA . SER A 1 77 ? -2.274 -1.830 -15.879 1.00 95.50 77 SER A CA 1
ATOM 571 C C . SER A 1 77 ? -2.086 -2.569 -17.209 1.00 95.50 77 SER A C 1
ATOM 573 O O . SER A 1 77 ? -2.791 -3.546 -17.494 1.00 95.50 77 SER A O 1
ATOM 575 N N . ASP A 1 78 ? -1.085 -2.168 -17.997 1.00 95.50 78 ASP A N 1
ATOM 576 C CA . ASP A 1 78 ? -0.712 -2.861 -19.229 1.00 95.50 78 ASP A CA 1
ATOM 577 C C . ASP A 1 78 ? -0.304 -4.314 -18.941 1.00 95.50 78 ASP A C 1
ATOM 579 O O . ASP A 1 78 ? -0.798 -5.232 -19.592 1.00 95.50 78 ASP A O 1
ATOM 583 N N . LEU A 1 79 ? 0.563 -4.554 -17.953 1.00 95.56 79 LEU A N 1
ATOM 584 C CA . LEU A 1 79 ? 1.038 -5.896 -17.600 1.00 95.56 79 LEU A CA 1
ATOM 585 C C . LEU A 1 79 ? -0.092 -6.809 -17.113 1.00 95.56 79 LEU A C 1
ATOM 587 O O . LEU A 1 79 ? -0.162 -7.962 -17.543 1.00 95.56 79 LEU A O 1
ATOM 591 N N . ASN A 1 80 ? -1.011 -6.293 -16.294 1.00 94.38 80 ASN A N 1
ATOM 592 C CA . ASN A 1 80 ? -2.220 -7.020 -15.901 1.00 94.38 80 ASN A CA 1
ATOM 593 C C . ASN A 1 80 ? -3.075 -7.383 -17.119 1.00 94.38 80 ASN A C 1
ATOM 595 O O . ASN A 1 80 ? -3.504 -8.529 -17.258 1.00 94.38 80 ASN A O 1
ATOM 599 N N . THR A 1 81 ? -3.270 -6.434 -18.040 1.00 93.00 81 THR A N 1
ATOM 600 C CA . THR A 1 81 ? -4.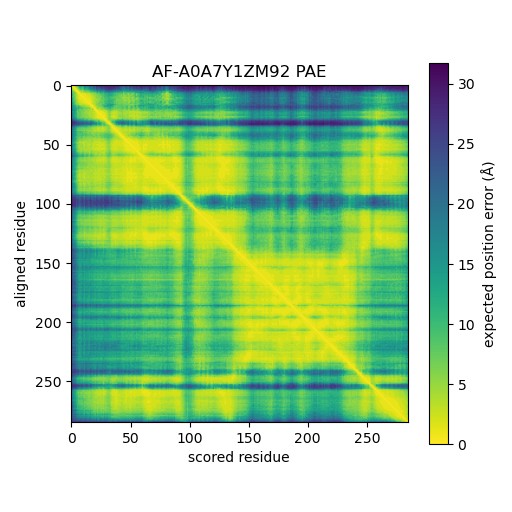001 -6.664 -19.297 1.00 93.00 81 THR A CA 1
ATOM 601 C C . THR A 1 81 ? -3.313 -7.716 -20.169 1.00 93.00 81 THR A C 1
ATOM 603 O O . THR A 1 81 ? -3.985 -8.505 -20.831 1.00 93.00 81 THR A O 1
ATOM 606 N N . LEU A 1 82 ? -1.980 -7.767 -20.147 1.00 92.69 82 LEU A N 1
ATOM 607 C CA . LEU A 1 82 ? -1.159 -8.751 -20.855 1.00 92.69 82 LEU A CA 1
ATOM 608 C C . LEU A 1 82 ? -1.033 -10.099 -20.116 1.00 92.69 82 LEU A C 1
ATOM 610 O O . LEU A 1 82 ? -0.338 -10.989 -20.605 1.00 92.69 82 LEU A O 1
ATOM 614 N N . GLY A 1 83 ? -1.713 -10.278 -18.978 1.00 93.12 83 GLY A N 1
ATOM 615 C CA . GLY A 1 83 ? -1.808 -11.552 -18.257 1.00 93.12 83 GLY A CA 1
ATOM 616 C C . GLY A 1 83 ? -0.811 -11.747 -17.111 1.00 93.12 83 GLY A C 1
ATOM 617 O O . GLY A 1 83 ? -0.789 -12.821 -16.514 1.00 93.12 83 GLY A O 1
ATOM 618 N N . ILE A 1 84 ? -0.014 -10.736 -16.757 1.00 94.56 84 ILE A N 1
ATOM 619 C CA . ILE A 1 84 ? 0.904 -10.784 -15.608 1.00 94.56 84 ILE A CA 1
ATOM 620 C C . ILE A 1 84 ? 0.160 -10.363 -14.333 1.00 94.56 84 ILE A C 1
ATOM 622 O O . ILE A 1 84 ? 0.403 -9.311 -13.754 1.00 94.56 84 ILE A O 1
ATOM 626 N N . THR A 1 85 ? -0.768 -11.206 -13.879 1.00 93.25 85 THR A N 1
ATOM 627 C CA . THR A 1 85 ? -1.623 -10.927 -12.705 1.00 93.25 85 THR A CA 1
ATOM 628 C C . THR A 1 85 ? -0.914 -11.122 -11.361 1.00 93.25 85 THR A C 1
ATOM 630 O O . THR A 1 85 ? -1.469 -10.842 -10.299 1.00 93.25 85 THR A O 1
ATOM 633 N N . THR A 1 86 ? 0.301 -11.674 -11.376 1.00 93.06 86 THR A N 1
ATOM 634 C CA . THR A 1 86 ? 1.140 -11.839 -10.181 1.00 93.06 86 THR A CA 1
ATOM 635 C C . THR A 1 86 ? 1.921 -10.579 -9.838 1.00 93.06 86 THR A C 1
ATOM 637 O O . THR A 1 86 ? 2.427 -10.493 -8.724 1.00 93.06 86 THR A O 1
ATOM 640 N N . ALA A 1 87 ? 2.004 -9.610 -10.755 1.00 94.69 87 ALA A N 1
ATOM 641 C CA . ALA A 1 87 ? 2.661 -8.339 -10.501 1.00 94.69 87 ALA A CA 1
ATOM 642 C C . ALA A 1 87 ? 2.041 -7.613 -9.296 1.00 94.69 87 ALA A C 1
ATOM 644 O O . ALA A 1 87 ? 0.851 -7.756 -8.992 1.00 94.69 87 ALA A O 1
ATOM 645 N N . ARG A 1 88 ? 2.861 -6.820 -8.614 1.00 95.50 88 ARG A N 1
ATOM 646 C CA . ARG A 1 88 ? 2.448 -5.912 -7.544 1.00 95.50 88 ARG A CA 1
ATOM 647 C C . ARG A 1 88 ? 2.928 -4.507 -7.857 1.00 95.50 88 ARG A C 1
ATOM 649 O O . ARG A 1 88 ? 4.025 -4.328 -8.382 1.00 95.50 88 ARG A O 1
ATOM 656 N N . GLU A 1 89 ? 2.102 -3.526 -7.534 1.00 95.69 89 GLU A N 1
ATOM 657 C CA . GLU A 1 89 ? 2.446 -2.120 -7.683 1.00 95.69 89 GLU A CA 1
ATOM 658 C C . GLU A 1 89 ? 2.885 -1.561 -6.328 1.00 95.69 89 GLU A C 1
ATOM 660 O O . GLU A 1 89 ? 2.113 -1.553 -5.373 1.00 95.69 89 GLU A O 1
ATOM 665 N N . PHE A 1 90 ? 4.134 -1.115 -6.233 1.00 94.62 90 PHE A N 1
ATOM 666 C CA . PHE A 1 90 ? 4.682 -0.469 -5.048 1.00 94.62 90 PHE A CA 1
ATOM 667 C C . PHE A 1 90 ? 4.579 1.046 -5.236 1.00 94.62 90 PHE A C 1
ATOM 669 O O . PHE A 1 90 ? 5.461 1.682 -5.813 1.00 94.62 90 PHE A O 1
ATOM 676 N N . ARG A 1 91 ? 3.442 1.600 -4.814 1.00 92.12 91 ARG A N 1
ATOM 677 C CA . ARG A 1 91 ? 3.084 3.017 -4.981 1.00 92.12 91 ARG A CA 1
ATOM 678 C C . ARG A 1 91 ? 3.678 3.868 -3.851 1.00 92.12 91 ARG A C 1
ATOM 680 O O . ARG A 1 91 ? 3.913 3.326 -2.768 1.00 92.12 91 ARG A O 1
ATOM 687 N N . PRO A 1 92 ? 3.944 5.169 -4.057 1.00 87.44 92 PRO A N 1
ATOM 688 C CA . PRO A 1 92 ? 4.193 6.072 -2.936 1.00 87.44 92 PRO A CA 1
ATOM 689 C C . PRO A 1 92 ? 2.898 6.243 -2.126 1.00 87.44 92 PRO A C 1
ATOM 691 O O . PRO A 1 92 ? 1.810 6.216 -2.699 1.00 87.44 92 PRO A O 1
ATOM 694 N N . SER A 1 93 ? 2.994 6.437 -0.812 1.00 76.62 93 SER A N 1
ATOM 695 C CA . SER A 1 93 ? 1.838 6.735 0.052 1.00 76.62 93 SER A CA 1
ATOM 696 C C . SER A 1 93 ? 1.369 8.191 -0.054 1.00 76.62 93 SER A C 1
ATOM 698 O O . SER A 1 93 ? 0.417 8.577 0.621 1.00 76.62 93 SER A O 1
ATOM 700 N N . THR A 1 94 ? 2.073 8.991 -0.872 1.00 70.62 94 THR A N 1
ATOM 701 C CA . THR A 1 94 ? 1.981 10.460 -0.969 1.00 70.62 94 THR A CA 1
ATOM 702 C C . THR A 1 94 ? 2.191 11.169 0.371 1.00 70.62 94 THR A C 1
ATOM 704 O O . THR A 1 94 ? 1.897 12.352 0.505 1.00 70.62 94 THR A O 1
ATOM 707 N N . HIS A 1 95 ? 2.750 10.470 1.365 1.00 61.22 95 HIS A N 1
ATOM 708 C CA . HIS A 1 95 ? 3.167 11.072 2.619 1.00 61.22 95 HIS A CA 1
ATOM 709 C C . HIS A 1 95 ? 4.426 11.912 2.388 1.00 61.22 95 HIS A C 1
ATOM 711 O O . HIS A 1 95 ? 5.524 11.397 2.154 1.00 61.22 95 HIS A O 1
ATOM 717 N N . HIS A 1 96 ? 4.271 13.228 2.480 1.00 60.75 96 HIS A N 1
ATOM 718 C CA . HIS A 1 96 ? 5.389 14.149 2.587 1.00 60.75 96 HIS A CA 1
ATOM 719 C C . HIS A 1 96 ? 5.501 14.590 4.052 1.00 60.75 96 HIS A C 1
ATOM 721 O O . HIS A 1 96 ? 4.596 15.270 4.531 1.00 60.75 96 HIS A O 1
ATOM 727 N N . PRO A 1 97 ? 6.613 14.294 4.759 1.00 46.31 97 PRO A N 1
ATOM 728 C CA . PRO A 1 97 ? 6.773 14.583 6.194 1.00 46.31 97 PRO A CA 1
ATOM 729 C C . PRO A 1 97 ? 6.580 16.053 6.618 1.00 46.31 97 PRO A C 1
ATOM 731 O O . PRO A 1 97 ? 6.551 16.357 7.807 1.00 46.31 97 PRO A O 1
ATOM 734 N N . TYR A 1 98 ? 6.488 16.975 5.655 1.00 49.97 98 TYR A N 1
ATOM 735 C CA . TYR A 1 98 ? 6.328 18.414 5.866 1.00 49.97 98 TYR A CA 1
ATOM 736 C C . TYR A 1 98 ? 5.052 18.991 5.226 1.00 49.97 98 TYR A C 1
ATOM 738 O O . TYR A 1 98 ? 4.879 20.210 5.245 1.00 49.97 98 TYR A O 1
ATOM 746 N N . ASP A 1 99 ? 4.179 18.152 4.658 1.00 50.69 99 ASP A N 1
ATOM 747 C CA . ASP A 1 99 ? 2.916 18.563 4.032 1.00 50.69 99 ASP A CA 1
ATOM 748 C C . ASP A 1 99 ? 1.725 17.905 4.743 1.00 50.69 99 ASP A C 1
ATOM 750 O O . ASP A 1 99 ? 1.240 16.842 4.367 1.00 50.69 99 ASP A O 1
ATOM 754 N N . THR A 1 100 ? 1.263 18.558 5.810 1.00 48.62 100 THR A N 1
ATOM 755 C CA . THR A 1 100 ? 0.137 18.111 6.647 1.00 48.62 100 THR A CA 1
ATOM 756 C C . THR A 1 100 ? -1.235 18.265 5.979 1.00 48.62 100 THR A C 1
ATOM 758 O O . THR A 1 100 ? -2.243 17.916 6.588 1.00 48.62 100 THR A O 1
ATOM 761 N N . GLU A 1 101 ? -1.315 18.847 4.776 1.00 48.84 101 GLU A N 1
ATOM 762 C CA . GLU A 1 101 ? -2.580 19.036 4.048 1.00 48.84 101 GLU A CA 1
ATOM 763 C C . GLU A 1 101 ? -2.865 17.910 3.039 1.00 48.84 101 GLU A C 1
ATOM 765 O O . GLU A 1 101 ? -3.964 17.858 2.479 1.00 48.84 101 GLU A O 1
ATOM 770 N N . GLN A 1 102 ? -1.915 16.996 2.803 1.00 53.72 102 GLN A N 1
ATOM 771 C CA . GLN A 1 102 ? -2.125 15.865 1.901 1.00 53.72 102 GLN A CA 1
ATOM 772 C C . GLN A 1 102 ? -2.781 14.682 2.607 1.00 53.72 102 GLN A C 1
ATOM 774 O O . GLN A 1 102 ? -2.345 14.214 3.655 1.00 53.72 102 GLN A O 1
ATOM 779 N N . ILE A 1 103 ? -3.834 14.166 1.975 1.00 53.53 103 ILE A N 1
ATOM 780 C CA . ILE A 1 103 ? -4.473 12.916 2.374 1.00 53.53 103 ILE A CA 1
ATOM 781 C C . ILE A 1 103 ? -3.495 11.789 2.048 1.00 53.53 103 ILE A C 1
ATOM 783 O O . ILE A 1 103 ? -3.173 11.563 0.881 1.00 53.53 103 ILE A O 1
ATOM 787 N N . VAL A 1 104 ? -3.027 11.084 3.074 1.00 61.84 104 VAL A N 1
ATOM 788 C CA . VAL A 1 104 ? -2.204 9.889 2.892 1.00 61.84 104 VAL A CA 1
ATOM 789 C C . VAL A 1 104 ? -3.084 8.767 2.343 1.00 61.84 104 VAL A C 1
ATOM 791 O O . VAL A 1 104 ? -4.118 8.439 2.932 1.00 61.84 104 VAL A O 1
ATOM 794 N N . ASP A 1 105 ? -2.681 8.161 1.223 1.00 67.50 105 ASP A N 1
ATOM 795 C CA . ASP A 1 105 ? -3.385 7.001 0.673 1.00 67.50 105 ASP A CA 1
ATOM 796 C C . ASP A 1 105 ? -3.075 5.771 1.536 1.00 67.50 105 ASP A C 1
ATOM 798 O O . ASP A 1 105 ? -2.045 5.101 1.398 1.00 67.50 105 ASP A O 1
ATOM 802 N N . SER A 1 106 ? -3.993 5.453 2.443 1.00 68.31 106 SER A N 1
ATOM 803 C CA . SER A 1 106 ? -3.866 4.296 3.321 1.00 68.31 106 SER A CA 1
ATOM 804 C C . SER A 1 106 ? -3.893 2.957 2.584 1.00 68.31 106 SER A C 1
ATOM 806 O O . SER A 1 106 ? -3.365 1.965 3.102 1.00 68.31 106 SER A O 1
ATOM 808 N N . SER A 1 107 ? -4.442 2.917 1.363 1.00 74.00 107 SER A N 1
ATOM 809 C CA . SER A 1 107 ? -4.349 1.741 0.498 1.00 74.00 107 SER A CA 1
ATOM 810 C C . SER A 1 107 ? -2.911 1.526 0.040 1.00 74.00 107 SER A C 1
ATOM 812 O O . SER A 1 107 ? -2.395 0.421 0.176 1.00 74.00 107 SER A O 1
ATOM 814 N N . ALA A 1 108 ? -2.219 2.589 -0.384 1.00 81.94 108 ALA A N 1
ATOM 815 C CA . ALA A 1 108 ? -0.817 2.515 -0.776 1.00 81.94 108 ALA A CA 1
ATOM 816 C C . ALA A 1 108 ? 0.070 2.116 0.412 1.00 81.94 108 ALA A C 1
ATOM 818 O O . ALA A 1 108 ? 0.955 1.277 0.258 1.00 81.94 108 ALA A O 1
ATOM 819 N N . PHE A 1 109 ? -0.196 2.639 1.613 1.00 80.75 109 PHE A N 1
ATOM 820 C CA . PHE A 1 109 ? 0.500 2.207 2.830 1.00 80.75 109 PHE A CA 1
ATOM 821 C C . PHE A 1 109 ? 0.329 0.702 3.104 1.00 80.75 109 PHE A C 1
ATOM 823 O O . PHE A 1 109 ? 1.312 -0.009 3.330 1.00 80.75 109 PHE A O 1
ATOM 830 N N . THR A 1 110 ? -0.908 0.204 3.032 1.00 79.06 110 THR A N 1
ATOM 831 C CA . THR A 1 110 ? -1.222 -1.219 3.247 1.00 79.06 110 THR A CA 1
ATOM 832 C C . THR A 1 110 ? -0.560 -2.101 2.187 1.00 79.06 110 THR A C 1
ATOM 834 O O . THR A 1 110 ? 0.112 -3.073 2.532 1.00 79.06 110 THR A O 1
ATOM 837 N N . ASP A 1 111 ? -0.661 -1.717 0.912 1.00 86.31 111 ASP A N 1
ATOM 838 C CA . ASP A 1 111 ? -0.054 -2.437 -0.211 1.00 86.31 111 ASP A CA 1
ATOM 839 C C . ASP A 1 111 ? 1.467 -2.559 -0.041 1.00 86.31 111 ASP A C 1
ATOM 841 O O . ASP A 1 111 ? 2.039 -3.629 -0.260 1.00 86.31 111 ASP A O 1
ATOM 845 N N . ARG A 1 112 ? 2.140 -1.482 0.388 1.00 89.81 112 ARG A N 1
ATOM 846 C CA . ARG A 1 112 ? 3.594 -1.467 0.621 1.00 89.81 112 ARG A CA 1
ATOM 847 C C . ARG A 1 112 ? 3.998 -2.449 1.718 1.00 89.81 112 ARG A C 1
ATOM 849 O O . ARG A 1 112 ? 4.943 -3.216 1.521 1.00 89.81 112 ARG A O 1
ATOM 856 N N . LEU A 1 113 ? 3.284 -2.455 2.846 1.00 85.69 113 LEU A N 1
ATOM 857 C CA . LEU A 1 113 ? 3.532 -3.397 3.943 1.00 85.69 113 LEU A CA 1
ATOM 858 C C . LEU A 1 113 ? 3.316 -4.848 3.505 1.00 85.69 113 LEU A C 1
ATOM 860 O O . LEU A 1 113 ? 4.142 -5.711 3.808 1.00 85.69 113 LEU A O 1
ATOM 864 N N . ASP A 1 114 ? 2.241 -5.113 2.766 1.00 86.62 114 ASP A N 1
ATOM 865 C CA . ASP A 1 114 ? 1.914 -6.453 2.283 1.00 86.62 114 ASP A CA 1
ATOM 866 C C . ASP A 1 114 ? 2.941 -6.963 1.269 1.00 86.62 114 ASP A C 1
ATOM 868 O O . ASP A 1 114 ? 3.361 -8.121 1.344 1.00 86.62 114 ASP A O 1
ATOM 872 N N . ILE A 1 115 ? 3.390 -6.106 0.348 1.00 91.62 115 ILE A N 1
ATOM 873 C CA . ILE A 1 115 ? 4.446 -6.430 -0.618 1.00 91.62 115 ILE A CA 1
ATOM 874 C C . ILE A 1 115 ? 5.732 -6.812 0.114 1.00 91.62 115 ILE A C 1
ATOM 876 O O . ILE A 1 115 ? 6.286 -7.880 -0.153 1.00 91.62 115 ILE A O 1
ATOM 880 N N . LEU A 1 116 ? 6.187 -5.984 1.059 1.00 88.94 116 LEU A N 1
ATOM 881 C CA . LEU A 1 116 ? 7.410 -6.256 1.816 1.00 88.94 116 LEU A CA 1
ATOM 882 C C . LEU A 1 116 ? 7.290 -7.532 2.650 1.00 88.94 116 LEU A C 1
ATOM 884 O O . LEU A 1 116 ? 8.192 -8.364 2.622 1.00 88.94 116 LEU A O 1
ATOM 888 N N . ALA A 1 117 ? 6.155 -7.742 3.318 1.00 84.88 117 ALA A N 1
ATOM 889 C CA . ALA A 1 117 ? 5.915 -8.955 4.090 1.00 84.88 117 ALA A CA 1
ATOM 890 C C . ALA A 1 117 ? 5.937 -10.224 3.224 1.00 84.88 117 ALA A C 1
ATOM 892 O O . ALA A 1 117 ? 6.429 -11.265 3.663 1.00 84.88 117 ALA A O 1
ATOM 893 N N . GLN A 1 118 ? 5.403 -10.163 2.000 1.00 88.44 118 GLN A N 1
ATOM 894 C CA . GLN A 1 118 ? 5.465 -11.289 1.071 1.00 88.44 118 GLN A CA 1
ATOM 895 C C . GLN A 1 118 ? 6.905 -11.545 0.604 1.00 88.44 118 GLN A C 1
ATOM 897 O O . GLN A 1 118 ? 7.319 -12.705 0.573 1.00 88.44 118 GLN A O 1
ATOM 902 N N . ILE A 1 119 ? 7.674 -10.493 0.296 1.00 88.38 119 ILE A N 1
ATOM 903 C CA . ILE A 1 119 ? 9.095 -10.602 -0.081 1.00 88.38 119 ILE A CA 1
ATOM 904 C C . ILE A 1 119 ? 9.913 -11.215 1.064 1.00 88.38 119 ILE A C 1
ATOM 906 O O . ILE A 1 119 ? 10.650 -12.173 0.838 1.00 88.38 119 ILE A O 1
ATOM 910 N N . ASP A 1 120 ? 9.729 -10.747 2.302 1.00 84.31 120 ASP A N 1
ATOM 911 C CA . ASP A 1 120 ? 10.395 -11.302 3.490 1.00 84.31 120 ASP A CA 1
ATOM 912 C C . ASP A 1 120 ? 10.001 -12.770 3.739 1.00 84.31 120 ASP A C 1
ATOM 914 O O . ASP A 1 120 ? 10.806 -13.577 4.208 1.00 84.31 120 ASP A O 1
ATOM 918 N N . GLY A 1 121 ? 8.768 -13.140 3.380 1.00 85.62 121 GLY A N 1
ATOM 919 C CA . GLY A 1 121 ? 8.277 -14.519 3.374 1.00 85.62 121 GLY A CA 1
ATOM 920 C C . GLY A 1 121 ? 8.844 -15.396 2.248 1.00 85.62 121 GLY A C 1
ATOM 921 O O . GLY A 1 121 ? 8.508 -16.580 2.177 1.00 85.62 121 GLY A O 1
ATOM 922 N N . GLY A 1 122 ? 9.688 -14.846 1.370 1.00 86.31 122 GLY A N 1
ATOM 923 C CA . GLY A 1 122 ? 10.318 -15.541 0.247 1.00 86.31 122 GLY A CA 1
ATOM 924 C C . GLY A 1 122 ? 9.465 -15.605 -1.021 1.00 86.31 122 GLY A C 1
ATOM 925 O O . GLY A 1 122 ? 9.778 -16.384 -1.924 1.00 86.31 122 GLY A O 1
ATOM 926 N N . ALA A 1 123 ? 8.379 -14.833 -1.106 1.00 88.38 123 ALA A N 1
ATOM 927 C CA . ALA A 1 123 ? 7.603 -14.733 -2.334 1.00 88.38 123 ALA A CA 1
ATOM 928 C C . ALA A 1 123 ? 8.401 -13.990 -3.415 1.00 88.38 123 ALA A C 1
ATOM 930 O O . ALA A 1 123 ? 9.079 -13.001 -3.149 1.00 88.38 123 ALA A O 1
ATOM 931 N N . VAL A 1 124 ? 8.280 -14.461 -4.655 1.00 88.81 124 VAL A N 1
ATOM 932 C CA . VAL A 1 124 ? 8.925 -13.856 -5.822 1.00 88.81 124 VAL A CA 1
ATOM 933 C C . VAL A 1 124 ? 7.840 -13.462 -6.811 1.00 88.81 124 VAL A C 1
ATOM 935 O O . VAL A 1 124 ? 7.091 -14.310 -7.297 1.00 88.81 124 VAL A O 1
ATOM 938 N N . PHE A 1 125 ? 7.748 -12.169 -7.098 1.00 91.88 125 PHE A N 1
ATOM 939 C CA . PHE A 1 125 ? 6.825 -11.607 -8.077 1.00 91.88 125 PHE A CA 1
ATOM 940 C C . PHE A 1 125 ? 7.397 -10.318 -8.679 1.00 91.88 125 PHE A C 1
ATOM 942 O O . PHE A 1 125 ? 8.284 -9.704 -8.082 1.00 91.88 125 PHE A O 1
ATOM 949 N N . PRO A 1 126 ? 6.904 -9.890 -9.855 1.00 94.69 126 PRO A N 1
ATOM 950 C CA . PRO A 1 126 ? 7.286 -8.608 -10.429 1.00 94.69 126 PRO A CA 1
ATOM 951 C C . PRO A 1 126 ? 6.785 -7.450 -9.569 1.00 94.69 126 PRO A C 1
ATOM 953 O O . PRO A 1 126 ? 5.608 -7.424 -9.202 1.00 94.69 126 PRO A O 1
ATOM 956 N N . VAL A 1 127 ? 7.648 -6.475 -9.303 1.00 96.00 127 VAL A N 1
ATOM 957 C CA . VAL A 1 127 ? 7.284 -5.233 -8.613 1.00 96.00 127 VAL A CA 1
ATOM 958 C C . VAL A 1 127 ? 7.413 -4.069 -9.582 1.00 96.00 127 VAL A C 1
ATOM 960 O O . VAL A 1 127 ? 8.466 -3.881 -10.185 1.00 96.00 127 VAL A O 1
ATOM 963 N N . ILE A 1 128 ? 6.345 -3.294 -9.740 1.00 97.44 128 ILE A N 1
ATOM 964 C CA . ILE A 1 128 ? 6.318 -2.074 -10.549 1.00 97.44 128 ILE A CA 1
ATOM 965 C C . ILE A 1 128 ? 6.316 -0.891 -9.581 1.00 97.44 128 ILE A C 1
ATOM 967 O O . ILE A 1 128 ? 5.496 -0.855 -8.670 1.00 97.44 128 ILE A O 1
ATOM 971 N N . THR A 1 129 ? 7.247 0.044 -9.742 1.00 96.75 129 THR A N 1
ATOM 972 C CA . THR A 1 129 ? 7.502 1.132 -8.787 1.00 96.75 129 THR A CA 1
ATOM 973 C C . THR A 1 129 ? 7.993 2.398 -9.498 1.00 96.75 129 THR A C 1
ATOM 975 O O . THR A 1 129 ? 8.187 2.403 -10.717 1.00 96.75 129 THR A O 1
ATOM 978 N N . SER A 1 130 ? 8.212 3.471 -8.741 1.00 95.75 130 SER A N 1
ATOM 979 C CA . SER A 1 130 ? 8.804 4.734 -9.194 1.00 95.75 130 SER A CA 1
ATOM 980 C C . SER A 1 130 ? 9.878 5.230 -8.215 1.00 95.75 130 SER A C 1
ATOM 982 O O . SER A 1 130 ? 9.935 4.751 -7.078 1.00 95.75 130 SER A O 1
ATOM 984 N N . PRO A 1 131 ? 10.731 6.198 -8.610 1.00 94.19 131 PRO A N 1
ATOM 985 C CA . PRO A 1 131 ? 11.664 6.847 -7.698 1.00 94.19 131 PRO A CA 1
ATOM 986 C C . PRO A 1 131 ? 10.999 7.339 -6.408 1.00 94.19 131 PRO A C 1
ATOM 988 O O . PRO A 1 131 ? 11.479 7.004 -5.331 1.00 94.19 131 PRO A O 1
ATOM 991 N N . ASP A 1 132 ? 9.861 8.033 -6.481 1.00 89.69 132 ASP A N 1
ATOM 992 C CA . ASP A 1 132 ? 9.176 8.566 -5.291 1.00 89.69 132 ASP A CA 1
ATOM 993 C C . ASP A 1 132 ? 8.829 7.458 -4.283 1.00 89.69 132 ASP A C 1
ATOM 995 O O . ASP A 1 132 ? 9.093 7.582 -3.087 1.00 89.69 132 ASP A O 1
ATOM 999 N N . ALA A 1 133 ? 8.325 6.323 -4.778 1.00 91.44 133 ALA A N 1
ATOM 1000 C CA . ALA A 1 133 ? 7.967 5.181 -3.944 1.00 91.44 133 ALA A CA 1
ATOM 1001 C C . ALA A 1 133 ? 9.182 4.497 -3.300 1.00 91.44 133 ALA A C 1
ATOM 1003 O O . ALA A 1 133 ? 9.054 3.970 -2.193 1.00 91.44 133 ALA A O 1
ATOM 1004 N N . LEU A 1 134 ? 10.329 4.475 -3.992 1.00 91.12 134 LEU A N 1
ATOM 1005 C CA . LEU A 1 134 ? 11.586 3.880 -3.517 1.00 91.12 134 LEU A CA 1
ATOM 1006 C C . LEU A 1 134 ? 12.286 4.731 -2.451 1.00 91.12 134 LEU A C 1
ATOM 1008 O O . LEU A 1 134 ? 12.979 4.177 -1.596 1.00 91.12 134 LEU A O 1
ATOM 1012 N N . PHE A 1 135 ? 12.138 6.055 -2.529 1.00 87.00 135 PHE A N 1
ATOM 1013 C CA . PHE A 1 135 ? 12.711 6.997 -1.563 1.00 87.00 135 PHE A CA 1
ATOM 1014 C C . PHE A 1 135 ? 11.927 7.049 -0.260 1.00 87.00 135 PHE A C 1
ATOM 1016 O O . PHE A 1 135 ? 12.506 7.267 0.804 1.00 87.00 135 PHE A O 1
ATOM 1023 N N . GLU A 1 136 ? 10.619 6.845 -0.334 1.00 85.38 136 GLU A N 1
ATOM 1024 C CA . GLU A 1 136 ? 9.790 6.731 0.848 1.00 85.38 136 GLU A CA 1
ATOM 1025 C C . GLU A 1 136 ? 10.137 5.438 1.603 1.00 85.38 136 GLU A C 1
ATOM 1027 O O . GLU A 1 136 ? 10.029 4.332 1.064 1.00 85.38 136 GLU A O 1
ATOM 1032 N N . LEU A 1 137 ? 10.564 5.565 2.859 1.00 85.19 137 LEU A N 1
ATOM 1033 C CA . LEU A 1 137 ? 10.823 4.403 3.705 1.00 85.19 137 LEU A CA 1
ATOM 1034 C C . LEU A 1 137 ? 9.508 3.778 4.172 1.00 85.19 137 LEU A C 1
ATOM 1036 O O . LEU A 1 137 ? 8.488 4.454 4.252 1.00 85.19 137 LEU A O 1
ATOM 1040 N N . VAL A 1 138 ? 9.528 2.488 4.495 1.00 86.44 138 VAL A N 1
ATOM 1041 C CA . VAL A 1 138 ? 8.354 1.790 5.033 1.00 86.44 138 VAL A CA 1
ATOM 1042 C C . VAL A 1 138 ? 8.625 1.402 6.485 1.00 86.44 138 VAL A C 1
ATOM 1044 O O . VAL A 1 138 ? 9.711 0.879 6.760 1.00 86.44 138 VAL A O 1
ATOM 1047 N N . PRO A 1 139 ? 7.679 1.636 7.412 1.00 81.81 139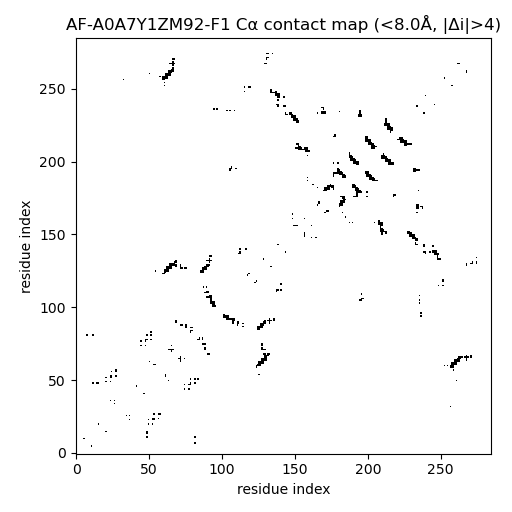 PRO A N 1
ATOM 1048 C CA . PRO A 1 139 ? 7.778 1.116 8.768 1.00 81.81 139 PRO A CA 1
ATOM 1049 C C . PRO A 1 139 ? 7.907 -0.409 8.768 1.00 81.81 139 PRO A C 1
ATOM 1051 O O . PRO A 1 139 ? 7.233 -1.105 8.003 1.00 81.81 139 PRO A O 1
ATOM 1054 N N . ASP A 1 140 ? 8.728 -0.945 9.662 1.00 79.19 140 ASP A N 1
ATOM 1055 C CA . ASP A 1 140 ? 8.819 -2.384 9.862 1.00 79.19 140 ASP A CA 1
ATOM 1056 C C . ASP A 1 140 ? 7.478 -2.950 10.336 1.00 79.19 140 ASP A C 1
ATOM 1058 O O . ASP A 1 140 ? 6.769 -2.366 11.164 1.00 79.19 140 ASP A O 1
ATOM 1062 N N . ARG A 1 141 ? 7.148 -4.151 9.853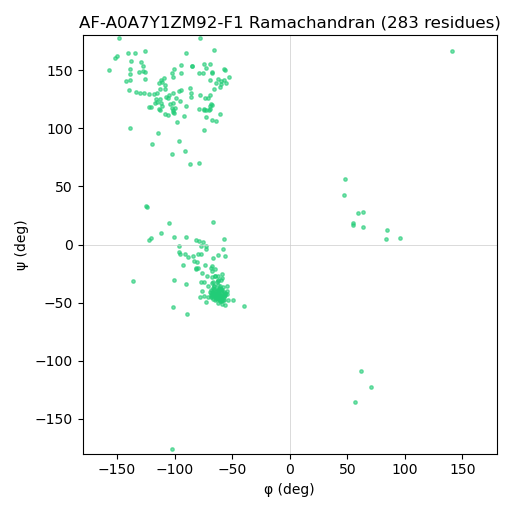 1.00 77.44 141 ARG A N 1
ATOM 1063 C CA . ARG A 1 141 ? 5.899 -4.836 10.203 1.00 77.44 141 ARG A CA 1
ATOM 1064 C C . ARG A 1 141 ? 5.713 -4.975 11.716 1.00 77.44 141 ARG A C 1
ATOM 1066 O O . ARG A 1 141 ? 4.605 -4.766 12.203 1.00 77.44 141 ARG A O 1
ATOM 1073 N N . SER A 1 142 ? 6.782 -5.283 12.453 1.00 78.88 142 SER A N 1
ATOM 1074 C CA . SER A 1 142 ? 6.744 -5.380 13.916 1.00 78.88 142 SER A CA 1
ATOM 1075 C C . SER A 1 142 ? 6.363 -4.055 14.569 1.00 78.88 142 SER A C 1
ATOM 1077 O O . SER A 1 142 ? 5.552 -4.047 15.483 1.00 78.88 142 SER A O 1
ATOM 1079 N N . SER A 1 143 ? 6.864 -2.928 14.061 1.00 80.12 143 SER A N 1
ATOM 1080 C CA . SER A 1 143 ? 6.547 -1.601 14.599 1.00 80.12 143 SER A CA 1
ATOM 1081 C C . SER A 1 143 ? 5.080 -1.237 14.399 1.00 80.12 143 SER A C 1
ATOM 1083 O O . SER A 1 143 ? 4.464 -0.630 15.275 1.00 80.12 143 SER A O 1
ATOM 1085 N N . VAL A 1 144 ? 4.492 -1.649 13.273 1.00 82.44 144 VAL A N 1
ATOM 1086 C CA . VAL A 1 144 ? 3.048 -1.512 13.041 1.00 82.44 144 VAL A CA 1
ATOM 1087 C C . VAL A 1 144 ? 2.271 -2.440 13.975 1.00 82.44 144 VAL A C 1
ATOM 1089 O O . VAL A 1 144 ? 1.278 -2.021 14.563 1.00 82.44 144 VAL A O 1
ATOM 1092 N N . GLU A 1 145 ? 2.697 -3.696 14.127 1.00 83.50 145 GLU A N 1
ATOM 1093 C CA . GLU A 1 145 ? 2.060 -4.687 15.006 1.00 83.50 145 GLU A CA 1
ATOM 1094 C C . GLU A 1 145 ? 2.067 -4.278 16.477 1.00 83.50 145 GLU A C 1
ATOM 1096 O O . GLU A 1 145 ? 1.003 -4.300 17.094 1.00 83.50 145 GLU A O 1
ATOM 1101 N N . ASP A 1 146 ? 3.201 -3.822 16.997 1.00 85.19 146 ASP A N 1
ATOM 1102 C CA . ASP A 1 146 ? 3.370 -3.407 18.392 1.00 85.19 146 ASP A CA 1
ATOM 1103 C C . ASP A 1 146 ? 2.522 -2.182 18.754 1.00 85.19 146 ASP A C 1
ATOM 1105 O O . ASP A 1 146 ? 2.145 -1.999 19.912 1.00 85.19 146 ASP A O 1
ATOM 1109 N N . ARG A 1 147 ? 2.208 -1.338 17.766 1.00 86.81 147 ARG A N 1
ATOM 1110 C CA . ARG A 1 147 ? 1.390 -0.130 17.945 1.00 86.81 147 ARG A CA 1
ATOM 1111 C C . ARG A 1 147 ? -0.080 -0.332 17.597 1.00 86.81 147 ARG A C 1
ATOM 1113 O O . ARG A 1 147 ? -0.875 0.575 17.817 1.00 86.81 147 ARG A O 1
ATOM 1120 N N . SER A 1 148 ? -0.449 -1.491 17.057 1.00 90.50 148 SER A N 1
ATOM 1121 C CA . SER A 1 148 ? -1.834 -1.810 16.712 1.00 90.50 148 SER A CA 1
ATOM 1122 C C . SER A 1 148 ? -2.597 -2.363 17.907 1.00 90.50 148 SER A C 1
ATOM 1124 O O . SER A 1 148 ? -2.028 -3.026 18.773 1.00 90.50 148 SER A O 1
ATOM 1126 N N . ILE A 1 149 ? -3.916 -2.189 17.906 1.00 94.25 149 ILE A N 1
ATOM 1127 C CA . ILE A 1 149 ? -4.806 -2.837 18.871 1.00 94.25 149 ILE A CA 1
ATOM 1128 C C . ILE A 1 149 ? -5.735 -3.816 18.151 1.00 94.25 149 ILE A C 1
ATOM 1130 O O . ILE A 1 149 ? -6.352 -3.494 17.135 1.00 94.25 149 ILE A O 1
ATOM 1134 N N . VAL A 1 150 ? -5.811 -5.047 18.660 1.00 95.31 150 VAL A N 1
ATOM 1135 C CA . VAL A 1 150 ? -6.719 -6.082 18.150 1.00 95.31 150 VAL A CA 1
ATOM 1136 C C . VAL A 1 150 ? -7.891 -6.209 19.107 1.00 95.31 150 VAL A C 1
ATOM 1138 O O . VAL A 1 150 ? -7.717 -6.527 20.284 1.00 95.31 150 VAL A O 1
ATOM 1141 N N . VAL A 1 151 ? -9.092 -5.987 18.589 1.00 97.00 151 VAL A N 1
ATOM 1142 C CA . VAL A 1 151 ? -10.345 -6.049 19.333 1.00 97.00 151 VAL A CA 1
ATOM 1143 C C . VAL A 1 151 ? -11.109 -7.297 18.899 1.00 97.00 151 VAL A C 1
ATOM 1145 O O . VAL A 1 151 ? -11.214 -7.618 17.712 1.00 97.00 151 VAL A O 1
ATOM 1148 N N . THR A 1 152 ? -11.621 -8.032 19.879 1.00 97.44 152 THR A N 1
ATOM 1149 C CA . THR A 1 152 ? -12.445 -9.234 19.691 1.00 97.44 152 THR A CA 1
ATOM 1150 C C . THR A 1 152 ? -13.589 -9.210 20.704 1.00 97.44 152 THR A C 1
ATOM 1152 O O . THR A 1 152 ? -13.383 -8.705 21.814 1.00 97.44 152 THR A O 1
ATOM 1155 N N . PRO A 1 153 ? -14.781 -9.736 20.367 1.00 96.94 153 PRO A N 1
ATOM 1156 C CA . PRO A 1 153 ? -15.844 -9.950 21.344 1.00 96.94 153 PRO A CA 1
ATOM 1157 C C . PRO A 1 153 ? -15.353 -10.808 22.515 1.00 96.94 153 PRO A C 1
ATOM 1159 O O . PRO A 1 153 ? -14.610 -11.770 22.303 1.00 96.94 153 PRO A O 1
ATOM 1162 N N . ALA A 1 154 ? -15.746 -10.454 23.742 1.00 94.19 154 ALA A N 1
ATOM 1163 C CA . ALA A 1 154 ? -15.261 -11.067 24.988 1.00 94.19 154 ALA A CA 1
ATOM 1164 C C . ALA A 1 154 ? -13.724 -11.057 25.170 1.00 94.19 154 ALA A C 1
ATOM 1166 O O . ALA A 1 154 ? -13.162 -11.836 25.948 1.00 94.19 154 ALA A O 1
ATOM 1167 N N . GLY A 1 155 ? -13.025 -10.195 24.425 1.00 93.56 155 GLY A N 1
ATOM 1168 C CA . GLY A 1 155 ? -11.582 -10.016 24.501 1.00 93.56 155 GLY A CA 1
ATOM 1169 C C . GLY A 1 155 ? -11.134 -9.180 25.709 1.00 93.56 155 GLY A C 1
ATOM 1170 O O . GLY A 1 155 ? -11.951 -8.666 26.470 1.00 93.56 155 GLY A O 1
ATOM 1171 N N . PRO A 1 156 ? -9.814 -9.004 25.891 1.00 94.44 156 PRO A N 1
ATOM 1172 C CA . PRO A 1 156 ? -9.252 -8.283 27.036 1.00 94.44 156 PRO A CA 1
ATOM 1173 C C . PRO A 1 156 ? -9.294 -6.749 26.902 1.00 94.44 156 PRO A C 1
ATOM 1175 O O . PRO A 1 156 ? -8.923 -6.054 27.846 1.00 94.44 156 PRO A O 1
ATOM 1178 N N . VAL A 1 157 ? -9.672 -6.217 25.735 1.00 96.75 157 VAL A N 1
ATOM 1179 C CA . VAL A 1 157 ? -9.681 -4.772 25.465 1.00 96.75 157 VAL A CA 1
ATOM 1180 C C . VAL A 1 157 ? -10.923 -4.141 26.086 1.00 96.75 157 VAL A C 1
ATOM 1182 O O . VAL A 1 157 ? -12.041 -4.447 25.678 1.00 96.75 157 VAL A O 1
ATOM 1185 N N . THR A 1 158 ? -10.718 -3.238 27.046 1.00 96.50 158 THR A N 1
ATOM 1186 C CA . THR A 1 158 ? -11.796 -2.466 27.674 1.00 96.50 158 THR A CA 1
ATOM 1187 C C . THR A 1 158 ? -12.052 -1.156 26.934 1.00 96.50 158 THR A C 1
ATOM 1189 O O . THR A 1 158 ? -11.223 -0.688 26.148 1.00 96.50 158 THR A O 1
ATOM 1192 N N . MET A 1 159 ? -13.200 -0.535 27.214 1.00 95.38 159 MET A N 1
ATOM 1193 C CA . MET A 1 159 ? -13.570 0.751 26.621 1.00 95.38 159 MET A CA 1
ATOM 1194 C C . MET A 1 159 ? -12.560 1.859 26.950 1.00 95.38 159 MET A C 1
ATOM 1196 O O . MET A 1 159 ? -12.211 2.649 26.071 1.00 95.38 159 MET A O 1
ATOM 1200 N N . ASP A 1 160 ? -12.063 1.890 28.188 1.00 95.38 160 ASP A N 1
ATOM 1201 C CA . ASP A 1 160 ? -11.067 2.869 28.632 1.00 95.38 160 ASP A CA 1
ATOM 1202 C C . ASP A 1 160 ? -9.741 2.701 27.882 1.00 95.38 160 ASP A C 1
ATOM 1204 O O . ASP A 1 160 ? -9.223 3.677 27.345 1.00 95.38 160 ASP A O 1
ATOM 1208 N N . VAL A 1 161 ? -9.240 1.462 27.763 1.00 96.00 161 VAL A N 1
ATOM 1209 C CA . VAL A 1 161 ? -7.993 1.161 27.037 1.00 96.00 161 VAL A CA 1
ATOM 1210 C C . VAL A 1 161 ? -8.109 1.555 25.568 1.00 96.00 161 VAL A C 1
ATOM 1212 O O . VAL A 1 161 ? -7.199 2.172 25.022 1.00 96.00 161 VAL A O 1
ATOM 1215 N N . LEU A 1 162 ? -9.231 1.226 24.920 1.00 96.62 162 LEU A N 1
ATOM 1216 C CA . LEU A 1 162 ? -9.433 1.586 23.520 1.00 96.62 162 LEU A CA 1
ATOM 1217 C C . LEU A 1 162 ? -9.557 3.105 23.339 1.00 96.62 162 LEU A C 1
ATOM 1219 O O . LEU A 1 162 ? -9.019 3.652 22.383 1.00 96.62 162 LEU A O 1
ATOM 1223 N N . THR A 1 163 ? -10.236 3.796 24.255 1.00 95.19 163 THR A N 1
ATOM 1224 C CA . THR A 1 163 ? -10.383 5.258 24.197 1.00 95.19 163 THR A CA 1
ATOM 1225 C C . THR A 1 163 ? -9.047 5.971 24.390 1.00 95.19 163 THR A C 1
ATOM 1227 O O . THR A 1 163 ? -8.780 6.946 23.690 1.00 95.19 163 THR A O 1
ATOM 1230 N N . GLU A 1 164 ? -8.216 5.499 25.321 1.00 95.12 164 GLU A N 1
ATOM 1231 C CA . GLU A 1 164 ? -6.856 6.007 25.537 1.00 95.12 164 GLU A CA 1
ATOM 1232 C C . GLU A 1 164 ? -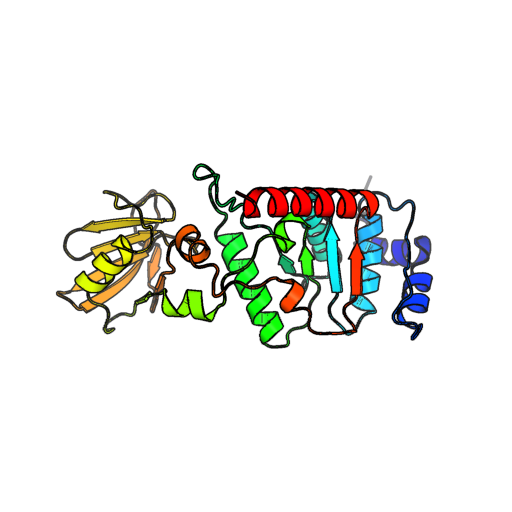5.995 5.776 24.294 1.00 95.12 164 GLU A C 1
ATOM 1234 O O . GLU A 1 164 ? -5.452 6.730 23.744 1.00 95.12 164 GLU A O 1
ATOM 1239 N N . TRP A 1 165 ? -5.982 4.546 23.770 1.00 95.75 165 TRP A N 1
ATOM 1240 C CA . TRP A 1 165 ? -5.232 4.211 22.561 1.00 95.75 165 TRP A CA 1
ATOM 1241 C C . TRP A 1 165 ? -5.644 5.078 21.365 1.00 95.75 165 TRP A C 1
ATOM 1243 O O . TRP A 1 165 ? -4.776 5.609 20.683 1.00 95.75 165 TRP A O 1
ATOM 1253 N N . LEU A 1 166 ? -6.945 5.297 21.130 1.00 95.00 166 LEU A N 1
ATOM 1254 C CA . LEU A 1 166 ? -7.426 6.177 20.053 1.00 95.00 166 LEU A CA 1
ATOM 1255 C C . LEU A 1 166 ? -6.936 7.624 20.223 1.00 95.00 166 LEU A C 1
ATOM 1257 O O . LEU A 1 166 ? -6.610 8.278 19.237 1.00 95.00 166 LEU A O 1
ATOM 1261 N N . GLY A 1 167 ? -6.862 8.119 21.462 1.00 91.88 167 GLY A N 1
ATOM 1262 C CA . GLY A 1 167 ? -6.347 9.457 21.761 1.00 91.88 167 GLY A CA 1
ATOM 1263 C C . GLY A 1 167 ? -4.850 9.623 21.483 1.00 91.88 167 GLY A C 1
ATOM 1264 O O . GLY A 1 167 ? -4.422 10.727 21.154 1.00 91.88 167 GLY A O 1
ATOM 1265 N N . ASP A 1 168 ? -4.085 8.536 21.573 1.00 90.62 168 ASP A N 1
ATOM 1266 C CA . ASP A 1 168 ? -2.628 8.524 21.399 1.00 90.62 168 ASP A CA 1
ATOM 1267 C C . ASP A 1 168 ? -2.179 8.137 19.975 1.00 90.62 168 ASP A C 1
ATOM 1269 O O . ASP A 1 168 ? -0.980 8.089 19.697 1.00 90.62 168 ASP A O 1
ATOM 1273 N N . THR A 1 169 ? -3.116 7.827 19.071 1.00 89.06 169 THR A N 1
ATOM 1274 C CA . THR A 1 169 ? -2.817 7.218 17.760 1.00 89.06 169 THR A CA 1
ATOM 1275 C C . THR A 1 169 ? -3.344 7.994 16.553 1.00 89.06 169 THR A C 1
ATOM 1277 O O . THR A 1 169 ? -3.659 7.406 15.519 1.00 89.06 169 THR A O 1
ATOM 1280 N N . ASP A 1 170 ? -3.387 9.322 16.678 1.00 88.69 170 ASP A N 1
ATOM 1281 C CA . ASP A 1 170 ? -3.788 10.289 15.642 1.00 88.69 170 ASP A CA 1
ATOM 1282 C C . ASP A 1 170 ? -5.247 10.179 15.164 1.00 88.69 170 ASP A C 1
ATOM 1284 O O . ASP A 1 170 ? -5.616 10.786 14.158 1.00 88.69 170 ASP A O 1
ATOM 1288 N N . PHE A 1 171 ? -6.121 9.473 15.893 1.00 91.38 171 PHE A N 1
ATOM 1289 C CA . PHE A 1 171 ? -7.548 9.514 15.581 1.00 91.38 171 PHE A CA 1
ATOM 1290 C C . PHE A 1 171 ? -8.171 10.846 16.010 1.00 91.38 171 PHE A C 1
ATOM 1292 O O . PHE A 1 171 ? -8.139 11.250 17.177 1.00 91.38 171 PHE A O 1
ATOM 1299 N N . ASN A 1 172 ? -8.835 11.504 15.066 1.00 91.75 172 ASN A N 1
ATOM 1300 C CA . ASN A 1 172 ? -9.572 12.732 15.300 1.00 91.75 172 ASN A CA 1
ATOM 1301 C C . ASN A 1 172 ? -10.874 12.433 16.040 1.00 91.75 172 ASN A C 1
ATOM 1303 O O . ASN A 1 172 ? -11.776 11.761 15.533 1.00 91.75 172 ASN A O 1
ATOM 1307 N N . ARG A 1 173 ? -10.997 12.967 17.258 1.00 94.75 173 ARG A N 1
ATOM 1308 C CA . ARG A 1 173 ? -12.216 12.815 18.049 1.00 94.75 173 ARG A CA 1
ATOM 1309 C C . ARG A 1 173 ? -13.323 13.707 17.501 1.00 94.75 173 ARG A C 1
ATOM 1311 O O . ARG A 1 173 ? -13.246 14.932 17.598 1.00 94.75 173 ARG A O 1
ATOM 1318 N N . VAL A 1 174 ? -14.384 13.083 17.011 1.00 96.06 174 VAL A N 1
ATOM 1319 C CA . VAL A 1 174 ? -15.540 13.754 16.416 1.00 96.06 174 VAL A CA 1
ATOM 1320 C C . VAL A 1 174 ? -16.834 13.328 17.088 1.00 96.06 174 VAL A C 1
ATOM 1322 O O . VAL A 1 174 ? -16.893 12.350 17.838 1.00 96.06 174 VAL A O 1
ATOM 1325 N N . ASP A 1 175 ? -17.900 14.074 16.809 1.00 93.69 175 ASP A N 1
ATOM 1326 C CA . ASP A 1 175 ? -19.226 13.668 17.244 1.00 93.69 175 ASP A CA 1
ATOM 1327 C C . ASP A 1 175 ? -19.716 12.485 16.413 1.00 93.69 175 ASP A C 1
ATOM 1329 O O . ASP A 1 175 ? -20.161 11.513 17.013 1.00 93.69 175 ASP A O 1
ATOM 1333 N N . TYR A 1 176 ? -19.639 12.553 15.076 1.00 93.50 176 TYR A N 1
ATOM 1334 C CA . TYR A 1 176 ? -20.085 11.532 14.113 1.00 93.50 176 TYR A CA 1
ATOM 1335 C C . TYR A 1 176 ? -18.941 11.188 13.167 1.00 93.50 176 TYR A C 1
ATOM 1337 O O . TYR A 1 176 ? -18.357 12.093 12.589 1.00 93.50 176 TYR A O 1
ATOM 1345 N N . VAL A 1 177 ? -18.678 9.895 12.997 1.00 96.06 177 VAL A N 1
ATOM 1346 C CA . VAL A 1 177 ? -17.651 9.393 12.083 1.00 96.06 177 VAL A CA 1
ATOM 1347 C C . VAL A 1 177 ? -18.154 9.442 10.641 1.00 96.06 177 VAL A C 1
ATOM 1349 O O . VAL A 1 177 ? -19.237 8.923 10.340 1.00 96.06 177 VAL A O 1
ATOM 1352 N N . THR A 1 178 ? -17.350 10.046 9.775 1.00 90.38 178 THR A N 1
ATOM 1353 C CA . THR A 1 178 ? -17.602 10.262 8.347 1.00 90.38 178 THR A CA 1
ATOM 1354 C C . THR A 1 178 ? -16.391 9.956 7.468 1.00 90.38 178 THR A C 1
ATOM 1356 O O . THR A 1 178 ? -16.578 9.472 6.354 1.00 90.38 178 THR A O 1
ATOM 1359 N N . GLU A 1 179 ? -15.172 10.165 7.965 1.00 89.88 179 GLU A N 1
ATOM 1360 C CA . GLU A 1 179 ? -13.924 10.001 7.208 1.00 89.88 179 GLU A CA 1
ATOM 1361 C C . GLU A 1 179 ? -12.914 9.120 7.958 1.00 89.88 179 GLU A C 1
ATOM 1363 O O . GLU A 1 179 ? -12.994 8.962 9.177 1.00 89.88 179 GLU A O 1
ATOM 1368 N N . ALA A 1 180 ? -11.973 8.519 7.222 1.00 88.56 180 ALA A N 1
ATOM 1369 C CA . ALA A 1 180 ? -10.911 7.690 7.792 1.00 88.56 180 ALA A CA 1
ATOM 1370 C C . ALA A 1 180 ? -10.052 8.486 8.787 1.00 88.56 180 ALA A C 1
ATOM 1372 O O . ALA A 1 180 ? -9.743 9.655 8.566 1.00 88.56 180 ALA A O 1
ATOM 1373 N N . GLY A 1 181 ? -9.656 7.843 9.885 1.00 89.19 181 GLY A N 1
ATOM 1374 C CA . GLY A 1 181 ? -8.932 8.497 10.973 1.00 89.19 181 GLY A CA 1
ATOM 1375 C C . GLY A 1 181 ? -9.833 9.229 11.969 1.00 89.19 181 GLY A C 1
ATOM 1376 O O . GLY A 1 181 ? -9.326 9.846 12.897 1.00 89.19 181 GLY A O 1
ATOM 1377 N N . GLU A 1 182 ? -11.160 9.155 11.845 1.00 93.88 182 GLU A N 1
ATOM 1378 C CA . GLU A 1 182 ? -12.087 9.699 12.841 1.00 93.88 182 GLU A CA 1
ATOM 1379 C C . GLU A 1 182 ? -12.537 8.647 13.864 1.00 93.88 182 GLU A C 1
ATOM 1381 O O . GLU A 1 182 ? -12.732 7.471 13.545 1.00 93.88 182 GLU A O 1
ATOM 1386 N N . ALA A 1 183 ? -12.777 9.085 15.101 1.00 97.44 183 ALA A N 1
ATOM 1387 C CA . ALA A 1 183 ? -13.372 8.263 16.149 1.00 97.44 183 ALA A CA 1
ATOM 1388 C C . ALA A 1 183 ? -14.398 9.040 16.987 1.00 97.44 183 ALA A C 1
ATOM 1390 O O . ALA A 1 183 ? -14.199 10.203 17.342 1.00 97.44 183 ALA A O 1
ATOM 1391 N N . ALA A 1 184 ? -15.489 8.376 17.367 1.00 97.00 184 ALA A N 1
ATOM 1392 C CA . ALA A 1 184 ? -16.539 8.917 18.218 1.00 97.00 184 ALA A CA 1
ATOM 1393 C C . ALA A 1 184 ? -16.854 7.964 19.374 1.00 97.00 184 ALA A C 1
ATOM 1395 O O . ALA A 1 184 ? -17.123 6.780 19.185 1.00 97.00 184 ALA A O 1
ATOM 1396 N N . VAL A 1 185 ? -16.887 8.506 20.591 1.00 95.75 185 VAL A N 1
ATOM 1397 C CA . VAL A 1 185 ? -17.172 7.746 21.816 1.00 95.75 185 VAL A CA 1
ATOM 1398 C C . VAL A 1 185 ? -18.529 8.166 22.361 1.00 95.75 185 VAL A C 1
ATOM 1400 O O . VAL A 1 185 ? -18.730 9.337 22.696 1.00 95.75 185 VAL A O 1
ATOM 1403 N N . ARG A 1 186 ? -19.472 7.222 22.459 1.00 92.25 186 ARG A N 1
ATOM 1404 C CA . ARG A 1 186 ? -20.867 7.505 22.829 1.00 92.25 186 ARG A CA 1
ATOM 1405 C C . ARG A 1 186 ? -21.429 6.461 23.780 1.00 92.25 186 ARG A C 1
ATOM 1407 O O . ARG A 1 186 ? -21.913 5.413 23.365 1.00 92.25 186 ARG A O 1
ATOM 1414 N N . GLY A 1 187 ? -21.471 6.785 25.069 1.00 89.81 187 GLY A N 1
ATOM 1415 C CA . GLY A 1 187 ? -22.057 5.886 26.063 1.00 89.81 187 GLY A CA 1
ATOM 1416 C C . GLY A 1 187 ? -21.290 4.568 26.120 1.00 89.81 187 GLY A C 1
ATOM 1417 O O . GLY A 1 187 ? -20.173 4.571 26.605 1.00 89.81 187 GLY A O 1
ATOM 1418 N N . GLY A 1 188 ? -21.892 3.479 25.637 1.00 93.88 188 GLY A N 1
ATOM 1419 C CA . GLY A 1 188 ? -21.271 2.151 25.566 1.00 93.88 188 GLY A CA 1
ATOM 1420 C C . GLY A 1 188 ? -20.843 1.734 24.159 1.00 93.88 188 GLY A C 1
ATOM 1421 O O . GLY A 1 188 ? -20.714 0.544 23.913 1.00 93.88 188 GLY A O 1
ATOM 1422 N N . ILE A 1 189 ? -20.698 2.662 23.210 1.00 95.81 189 ILE A N 1
ATOM 1423 C CA . ILE A 1 189 ? -20.196 2.346 21.867 1.00 95.81 189 ILE A CA 1
ATOM 1424 C C . ILE A 1 189 ? -19.025 3.250 21.488 1.00 95.81 189 ILE A C 1
ATOM 1426 O O . ILE A 1 189 ? -18.964 4.417 21.895 1.00 95.81 189 ILE A O 1
ATOM 1430 N N . ILE A 1 190 ? -18.128 2.706 20.675 1.00 97.94 190 ILE A N 1
ATOM 1431 C CA . ILE A 1 190 ? -17.059 3.437 20.001 1.00 97.94 190 ILE A CA 1
ATOM 1432 C C . ILE A 1 190 ? -17.224 3.213 18.502 1.00 97.94 190 ILE A C 1
ATOM 1434 O O . ILE A 1 190 ? -17.156 2.078 18.034 1.00 97.94 190 ILE A O 1
ATOM 1438 N N . ASP A 1 191 ? -17.445 4.297 17.769 1.00 97.94 191 ASP A N 1
ATOM 1439 C CA . ASP A 1 191 ? -17.378 4.307 16.313 1.00 97.94 191 ASP A CA 1
ATOM 1440 C C . ASP A 1 191 ? -15.978 4.760 15.911 1.00 97.94 191 ASP A C 1
ATOM 1442 O O . ASP A 1 191 ? -15.479 5.756 16.431 1.00 97.94 191 ASP A O 1
ATOM 1446 N N . VAL A 1 192 ? -15.341 4.052 14.991 1.00 97.19 192 VAL A N 1
ATOM 1447 C CA . VAL A 1 192 ? -14.015 4.387 14.470 1.00 97.19 192 VAL A CA 1
ATOM 1448 C C . VAL A 1 192 ? -13.995 4.128 12.975 1.00 97.19 192 VAL A C 1
ATOM 1450 O O . VAL A 1 192 ? -14.444 3.074 12.537 1.00 97.19 192 VAL A O 1
ATOM 1453 N N . PHE A 1 193 ? -13.480 5.059 12.180 1.00 94.69 193 PHE A N 1
ATOM 1454 C CA . PHE A 1 193 ? -13.116 4.778 10.796 1.00 94.69 193 PHE A CA 1
ATOM 1455 C C . PHE A 1 193 ? -11.614 4.509 10.764 1.00 94.69 193 PHE A C 1
ATOM 1457 O O . PHE A 1 193 ? -10.831 5.448 10.911 1.00 94.69 193 PHE A O 1
ATOM 1464 N N . PRO A 1 194 ? -11.184 3.244 10.622 1.00 90.25 194 PRO A N 1
ATOM 1465 C CA . PRO A 1 194 ? -9.767 2.919 10.591 1.00 90.25 194 PRO A CA 1
ATOM 1466 C C . PRO A 1 194 ? -9.041 3.687 9.484 1.00 90.25 194 PRO A C 1
ATOM 1468 O O . PRO A 1 194 ? -9.614 3.927 8.424 1.00 90.25 194 PRO A O 1
ATOM 1471 N N . PHE A 1 195 ? -7.758 3.992 9.690 1.00 83.81 195 PHE A N 1
ATOM 1472 C CA . PHE A 1 195 ? -6.921 4.508 8.605 1.00 83.81 195 PHE A CA 1
ATOM 1473 C C . PHE A 1 195 ? -6.891 3.530 7.429 1.00 83.81 195 PHE A C 1
ATOM 1475 O O . PHE A 1 195 ? -6.947 3.959 6.289 1.00 83.81 195 PHE A O 1
ATOM 1482 N N . THR A 1 196 ? -6.886 2.221 7.694 1.00 78.19 196 THR A N 1
ATOM 1483 C CA . THR A 1 196 ? -6.908 1.161 6.678 1.00 78.19 196 THR A CA 1
ATOM 1484 C C . THR A 1 196 ? -8.235 0.401 6.701 1.00 78.19 196 THR A C 1
ATOM 1486 O O . THR A 1 196 ? -8.565 -0.213 7.715 1.00 78.19 196 THR A O 1
ATOM 1489 N N . GLY A 1 197 ? -8.968 0.365 5.591 1.00 78.50 197 GLY A N 1
ATOM 1490 C CA . GLY A 1 197 ? -10.223 -0.385 5.479 1.00 78.50 197 GLY A CA 1
ATOM 1491 C C . GLY A 1 197 ? -11.280 0.362 4.673 1.00 78.50 197 GLY A C 1
ATOM 1492 O O . GLY A 1 197 ? -11.131 1.547 4.395 1.00 78.50 197 GLY A O 1
ATOM 1493 N N . GLU A 1 198 ? -12.340 -0.345 4.277 1.00 82.25 198 GLU A N 1
ATOM 1494 C CA . GLU A 1 198 ? -13.392 0.212 3.411 1.00 82.25 198 GLU A CA 1
ATOM 1495 C C . GLU A 1 198 ? -14.532 0.870 4.203 1.00 82.25 198 GLU A C 1
ATOM 1497 O O . GLU A 1 198 ? -15.094 1.869 3.759 1.00 82.25 198 GLU A O 1
ATOM 1502 N N . TYR A 1 199 ? -14.859 0.337 5.386 1.00 90.75 199 TYR A N 1
ATOM 1503 C CA . TYR A 1 199 ? -16.000 0.781 6.187 1.00 90.75 199 TYR A CA 1
ATOM 1504 C C . TYR A 1 199 ? -15.584 1.164 7.611 1.00 90.75 199 TYR A C 1
ATOM 1506 O O . TYR A 1 199 ? -14.680 0.543 8.182 1.00 90.75 199 TYR A O 1
ATOM 1514 N N . PRO A 1 200 ? -16.270 2.138 8.236 1.00 95.50 200 PRO A N 1
ATOM 1515 C CA . PRO A 1 200 ? -16.118 2.392 9.655 1.00 95.50 200 PRO A CA 1
ATOM 1516 C C . PRO A 1 200 ? -16.709 1.250 10.486 1.00 95.50 200 PRO A C 1
ATOM 1518 O O . PRO A 1 200 ? -17.614 0.519 10.072 1.00 95.50 200 PRO A O 1
ATOM 1521 N N . ILE A 1 201 ? -16.192 1.122 11.700 1.00 97.75 201 ILE A N 1
ATOM 1522 C CA . ILE A 1 201 ? -16.452 0.034 12.628 1.00 97.75 201 ILE A CA 1
ATOM 1523 C C . ILE A 1 201 ? -17.102 0.604 13.887 1.00 97.75 201 ILE A C 1
ATOM 1525 O O . ILE A 1 201 ? -16.597 1.541 14.497 1.00 97.75 201 ILE A O 1
ATOM 1529 N N . ARG A 1 202 ? -18.220 0.009 14.295 1.00 97.88 202 ARG A N 1
ATOM 1530 C CA . ARG A 1 202 ? -18.886 0.228 15.578 1.00 97.88 202 ARG A CA 1
ATOM 1531 C C . ARG A 1 202 ? -18.546 -0.920 16.516 1.00 97.88 202 ARG A C 1
ATOM 1533 O O . ARG A 1 202 ? -18.838 -2.078 16.214 1.00 97.88 202 ARG A O 1
ATOM 1540 N N . ILE A 1 203 ? -17.958 -0.586 17.655 1.00 98.25 203 ILE A N 1
ATOM 1541 C CA . ILE A 1 203 ? -17.612 -1.508 18.735 1.00 98.25 203 ILE A CA 1
ATOM 1542 C C . ILE A 1 203 ? -18.575 -1.226 19.884 1.00 98.25 203 ILE A C 1
ATOM 1544 O O . ILE A 1 203 ? -18.556 -0.145 20.473 1.00 98.25 203 ILE A O 1
ATOM 1548 N N . GLU A 1 204 ? -19.454 -2.180 20.170 1.00 97.69 204 GLU A N 1
ATOM 1549 C CA . GLU A 1 204 ? -20.443 -2.093 21.241 1.00 97.69 204 GLU A CA 1
ATOM 1550 C C . GLU A 1 204 ? -19.911 -2.785 22.497 1.00 97.69 204 GLU A C 1
ATOM 1552 O O . GLU A 1 204 ? -19.429 -3.915 22.431 1.00 97.69 204 GLU A O 1
ATOM 1557 N N . PHE A 1 205 ? -20.016 -2.114 23.641 1.00 97.81 205 PHE A N 1
ATOM 1558 C CA . PHE A 1 205 ? -19.574 -2.592 24.945 1.00 97.81 205 PHE A CA 1
ATOM 1559 C C . PHE A 1 205 ? -20.767 -2.862 25.865 1.00 97.81 205 PHE A C 1
ATOM 1561 O O . PHE A 1 205 ? -21.732 -2.091 25.922 1.00 97.81 205 PHE A O 1
ATOM 1568 N N . PHE A 1 206 ? -20.665 -3.927 26.657 1.00 95.19 206 PHE A N 1
ATOM 1569 C CA . PHE A 1 206 ? -21.555 -4.210 27.776 1.00 95.19 206 PHE A CA 1
ATOM 1570 C C . PHE A 1 206 ? -20.768 -4.131 29.089 1.00 95.19 206 PHE A C 1
ATOM 1572 O O . PHE A 1 206 ? -20.111 -5.081 29.511 1.00 95.19 206 PHE A O 1
ATOM 1579 N N . GLY A 1 207 ? -20.821 -2.968 29.743 1.00 90.88 207 GLY A N 1
ATOM 1580 C CA . GLY A 1 207 ? -19.876 -2.657 30.817 1.00 90.88 207 GLY A CA 1
ATOM 1581 C C . GLY A 1 207 ? -18.487 -2.421 30.223 1.00 90.88 207 GLY A C 1
ATOM 1582 O O . GLY A 1 207 ? -18.357 -1.576 29.345 1.00 90.88 207 GLY A O 1
ATOM 1583 N N . ASP A 1 208 ? -17.493 -3.191 30.666 1.00 89.94 208 ASP A N 1
ATOM 1584 C CA . ASP A 1 208 ? -16.101 -3.084 30.198 1.00 89.94 208 ASP A CA 1
ATOM 1585 C C . ASP A 1 208 ? -15.717 -4.157 29.165 1.00 89.94 208 ASP A C 1
ATOM 1587 O O . ASP A 1 208 ? -14.553 -4.263 28.786 1.00 89.94 208 ASP A O 1
ATOM 1591 N N . GLU A 1 209 ? -16.679 -4.963 28.713 1.00 95.44 209 GLU A N 1
ATOM 1592 C CA . GLU A 1 209 ? -16.458 -6.067 27.778 1.00 95.44 209 GLU A CA 1
ATOM 1593 C C . GLU A 1 209 ? -17.033 -5.735 26.398 1.00 95.44 209 GLU A C 1
ATOM 1595 O O . GLU A 1 209 ? -18.141 -5.204 26.292 1.00 95.44 209 GLU A O 1
ATOM 1600 N N . VAL A 1 210 ? -16.291 -6.063 25.338 1.00 98.00 210 VAL A N 1
ATOM 1601 C CA . VAL A 1 210 ? -16.768 -5.941 23.953 1.00 98.00 210 VAL A CA 1
ATOM 1602 C C . VAL A 1 210 ? -17.860 -6.981 23.703 1.00 98.00 210 VAL A C 1
ATOM 1604 O O . VAL A 1 210 ? -17.599 -8.182 23.775 1.00 98.00 210 VAL A O 1
ATOM 1607 N N . ASP A 1 211 ? -19.060 -6.515 23.366 1.00 97.25 211 ASP A N 1
ATOM 1608 C CA . ASP A 1 211 ? -20.217 -7.349 23.033 1.00 97.25 211 ASP A CA 1
ATOM 1609 C C . ASP A 1 211 ? -20.243 -7.672 21.533 1.00 97.25 211 ASP A C 1
ATOM 1611 O O . ASP A 1 211 ? -20.147 -8.834 21.137 1.00 97.25 211 ASP A O 1
ATOM 1615 N N . THR A 1 212 ? -20.305 -6.651 20.667 1.00 97.38 212 THR A N 1
ATOM 1616 C CA . THR A 1 212 ? -20.302 -6.858 19.209 1.00 97.38 212 THR A CA 1
ATOM 1617 C C . THR A 1 212 ? -19.430 -5.856 18.463 1.00 97.38 212 THR A C 1
ATOM 1619 O O . THR A 1 212 ? -19.247 -4.720 18.895 1.00 97.38 212 THR A O 1
ATOM 1622 N N . ILE A 1 213 ? -18.903 -6.283 17.315 1.00 98.19 213 ILE A N 1
ATOM 1623 C CA . ILE A 1 2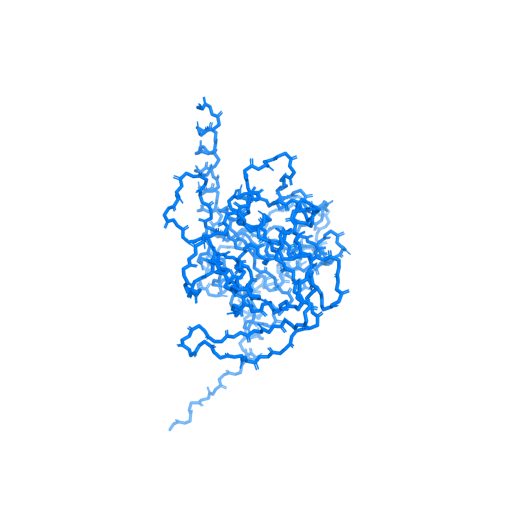13 ? -18.130 -5.452 16.389 1.00 98.19 213 ILE A CA 1
ATOM 1624 C C . ILE A 1 213 ? -18.839 -5.493 15.038 1.00 98.19 213 ILE A C 1
ATOM 1626 O O . ILE A 1 213 ? -19.191 -6.571 14.552 1.00 98.19 213 ILE A O 1
ATOM 1630 N N . ARG A 1 214 ? -19.103 -4.335 14.432 1.00 97.31 214 ARG A N 1
ATOM 1631 C CA . ARG A 1 214 ? -19.875 -4.242 13.185 1.00 97.31 214 ARG A CA 1
ATOM 1632 C C . ARG A 1 214 ? -19.323 -3.183 12.261 1.00 97.31 214 ARG A C 1
ATOM 1634 O O . ARG A 1 214 ? -19.026 -2.087 12.714 1.00 97.31 214 ARG A O 1
ATOM 1641 N N . GLU A 1 215 ? -19.297 -3.463 10.970 1.00 97.38 215 GLU A N 1
ATOM 1642 C CA . GLU A 1 215 ? -19.131 -2.408 9.969 1.00 97.38 215 GLU A CA 1
ATOM 1643 C C . GLU A 1 215 ? -20.441 -1.633 9.831 1.00 97.38 215 GLU A C 1
ATOM 1645 O O . GLU A 1 215 ? -21.528 -2.210 9.981 1.00 97.38 215 GLU A O 1
ATOM 1650 N N . PHE A 1 216 ? -20.370 -0.340 9.532 1.00 96.81 216 PHE A N 1
ATOM 1651 C CA . PHE A 1 216 ? -21.550 0.474 9.259 1.00 96.81 216 PHE A CA 1
ATOM 1652 C C . PHE A 1 216 ? -21.345 1.423 8.080 1.00 96.81 216 PHE A C 1
ATOM 1654 O O . PHE A 1 216 ? -20.233 1.742 7.688 1.00 96.81 216 PHE A O 1
ATOM 1661 N N . ASP A 1 217 ? -22.452 1.852 7.492 1.00 94.25 217 ASP A N 1
ATOM 1662 C CA . ASP A 1 217 ? -22.472 2.783 6.368 1.00 94.25 217 ASP A CA 1
ATOM 1663 C C . ASP A 1 217 ? -22.422 4.230 6.887 1.00 94.25 217 ASP A C 1
ATOM 1665 O O . ASP A 1 217 ? -23.234 4.599 7.740 1.00 94.25 217 ASP A O 1
ATOM 1669 N N . VAL A 1 218 ? -21.472 5.041 6.401 1.00 92.25 218 VAL A N 1
ATOM 1670 C CA . VAL A 1 218 ? -21.236 6.420 6.887 1.00 92.25 218 VAL A CA 1
ATOM 1671 C C . VAL A 1 218 ? -22.448 7.335 6.701 1.00 92.25 218 VAL A C 1
ATOM 1673 O O . VAL A 1 218 ? -22.745 8.148 7.578 1.00 92.25 218 VAL A O 1
ATOM 1676 N N . ASP A 1 219 ? -23.198 7.167 5.611 1.00 90.94 219 ASP A N 1
ATOM 1677 C CA . ASP A 1 219 ? -24.321 8.041 5.264 1.00 90.94 219 ASP A CA 1
ATOM 1678 C C . ASP A 1 219 ? -25.563 7.721 6.099 1.00 90.94 219 ASP A C 1
ATOM 1680 O O . ASP A 1 219 ? -26.260 8.602 6.610 1.00 90.94 219 ASP A O 1
ATOM 1684 N N . THR A 1 220 ? -25.872 6.434 6.235 1.00 93.00 220 THR A N 1
ATOM 1685 C CA . THR A 1 220 ? -27.082 5.957 6.910 1.00 93.00 220 THR A CA 1
ATOM 1686 C C . THR A 1 220 ? -26.865 5.661 8.387 1.00 93.00 220 THR A C 1
ATOM 1688 O O . THR A 1 220 ? -27.847 5.567 9.130 1.00 93.00 220 THR A O 1
ATOM 1691 N N . GLN A 1 221 ? -25.612 5.514 8.825 1.00 90.69 221 GLN A N 1
ATOM 1692 C CA . GLN A 1 221 ? -25.202 5.152 10.188 1.00 90.69 221 GLN A CA 1
ATOM 1693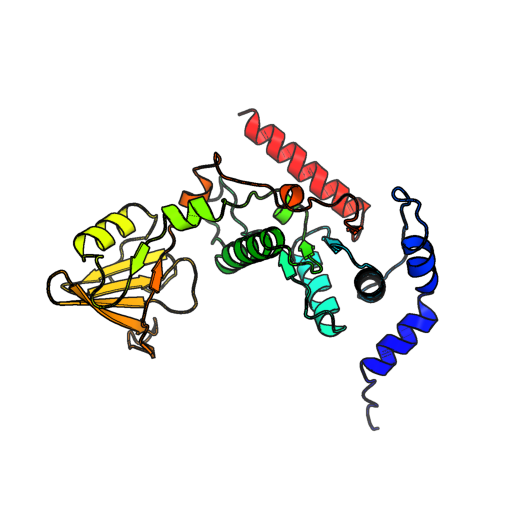 C C . GLN A 1 221 ? -25.759 3.791 10.646 1.00 90.69 221 GLN A C 1
ATOM 1695 O O . GLN A 1 221 ? -25.983 3.547 11.840 1.00 90.69 221 GLN A O 1
ATOM 1700 N N . ARG A 1 222 ? -26.015 2.892 9.687 1.00 93.94 222 ARG A N 1
ATOM 1701 C CA . ARG A 1 222 ? -26.589 1.558 9.914 1.00 93.94 222 ARG A CA 1
ATOM 1702 C C . ARG A 1 222 ? -25.549 0.475 9.693 1.00 93.94 222 ARG A C 1
ATOM 1704 O O . ARG A 1 222 ? -24.754 0.562 8.768 1.00 93.94 222 ARG A O 1
ATOM 1711 N N . SER A 1 223 ? -25.613 -0.574 10.512 1.00 94.81 223 SER A N 1
ATOM 1712 C CA . SER A 1 223 ? -24.732 -1.731 10.366 1.00 94.81 223 SER A CA 1
ATOM 1713 C C . SER A 1 223 ? -24.895 -2.405 9.001 1.00 94.81 223 SER A C 1
ATOM 1715 O O . SER A 1 223 ? -26.023 -2.612 8.542 1.00 94.81 223 SER A O 1
ATOM 1717 N N . ILE A 1 224 ? -23.766 -2.786 8.414 1.00 94.31 224 ILE A N 1
ATOM 1718 C CA . ILE A 1 224 ? -23.644 -3.511 7.147 1.00 94.31 224 ILE A CA 1
ATOM 1719 C C . ILE A 1 224 ? -23.364 -4.988 7.434 1.00 94.31 224 ILE A C 1
ATOM 1721 O O . ILE A 1 224 ? -24.094 -5.865 6.971 1.00 94.31 224 ILE A O 1
ATOM 1725 N N . SER A 1 225 ? -22.328 -5.257 8.230 1.00 95.06 225 SER A N 1
ATOM 1726 C CA . SER A 1 225 ? -21.821 -6.598 8.518 1.00 95.06 225 SER A CA 1
ATOM 1727 C C . SER A 1 225 ? -21.418 -6.719 9.996 1.00 95.06 225 SER A C 1
ATOM 1729 O O . SER A 1 225 ? -21.334 -5.725 10.718 1.00 95.06 225 SER A O 1
ATOM 1731 N N . THR A 1 226 ? -21.231 -7.946 10.480 1.00 96.69 226 THR A N 1
ATOM 1732 C CA . THR A 1 226 ? -20.692 -8.226 11.823 1.00 96.69 226 THR A CA 1
ATOM 1733 C C . THR A 1 226 ? -19.303 -8.826 11.670 1.00 96.69 226 THR A C 1
ATOM 1735 O O . THR A 1 226 ? -19.096 -9.644 10.774 1.00 96.69 226 THR A O 1
ATOM 1738 N N . LEU A 1 227 ? -18.378 -8.426 12.539 1.00 94.62 227 LEU A N 1
ATOM 1739 C CA . LEU A 1 227 ? -16.990 -8.870 12.540 1.00 94.62 227 LEU A CA 1
ATOM 1740 C C . LEU A 1 227 ? -16.697 -9.688 13.801 1.00 94.62 227 LEU A C 1
ATOM 1742 O O . LEU A 1 227 ? -17.089 -9.308 14.903 1.00 94.62 227 LEU A O 1
ATOM 1746 N N . ASP A 1 228 ? -15.945 -10.776 13.644 1.00 95.75 228 ASP A N 1
ATOM 1747 C CA . ASP A 1 228 ? -15.427 -11.557 14.776 1.00 95.75 228 ASP A CA 1
ATOM 1748 C C . ASP A 1 228 ? -14.181 -10.906 15.402 1.00 95.75 228 ASP A C 1
ATOM 1750 O O . ASP A 1 228 ? -13.808 -11.189 16.539 1.00 95.75 228 ASP A O 1
ATOM 1754 N N . THR A 1 229 ? -13.511 -10.031 14.653 1.00 94.44 229 THR A N 1
ATOM 1755 C CA . THR A 1 229 ? -12.343 -9.276 15.100 1.00 94.44 229 THR A CA 1
ATOM 1756 C C . THR A 1 229 ? -12.180 -8.017 14.261 1.00 94.44 229 THR A C 1
ATOM 1758 O O . THR A 1 229 ? -12.518 -8.008 13.077 1.00 94.44 229 THR A O 1
ATOM 1761 N N . CYS A 1 230 ? -11.622 -6.965 14.851 1.00 93.12 230 CYS A N 1
ATOM 1762 C CA . CYS A 1 230 ? -11.031 -5.874 14.092 1.00 93.12 230 CYS A CA 1
ATOM 1763 C C . CYS A 1 230 ? -9.636 -5.553 14.628 1.00 93.12 230 CYS A C 1
ATOM 1765 O O . CYS A 1 230 ? -9.346 -5.716 15.814 1.00 93.12 230 CYS A O 1
ATOM 1767 N N . ARG A 1 231 ? -8.757 -5.102 13.735 1.00 91.50 231 ARG A N 1
ATOM 1768 C CA . ARG A 1 231 ? -7.428 -4.600 14.078 1.00 91.50 231 ARG A CA 1
ATOM 1769 C C . ARG A 1 231 ? -7.373 -3.138 13.684 1.00 91.50 231 ARG A C 1
ATOM 1771 O O . ARG A 1 231 ? -7.577 -2.821 12.516 1.00 91.50 231 ARG A O 1
ATOM 1778 N N . LEU A 1 232 ? -7.094 -2.275 14.648 1.00 92.06 232 LEU A N 1
ATOM 1779 C CA . LEU A 1 232 ? -6.896 -0.855 14.411 1.00 92.06 232 LEU A CA 1
ATOM 1780 C C . LEU A 1 232 ? -5.396 -0.575 14.406 1.00 92.06 232 LEU A C 1
ATOM 1782 O O . LEU A 1 232 ? -4.667 -1.022 15.294 1.00 92.06 232 LEU A O 1
ATOM 1786 N N . VAL A 1 233 ? -4.955 0.134 13.374 1.00 88.62 233 VAL A N 1
ATOM 1787 C CA . VAL A 1 233 ? -3.591 0.647 13.227 1.00 88.62 233 VAL A CA 1
ATOM 1788 C C . VAL A 1 233 ? -3.585 2.135 13.569 1.00 88.62 233 VAL A C 1
ATOM 1790 O O . VAL A 1 233 ? -4.596 2.799 13.321 1.00 88.62 233 VAL A O 1
ATOM 1793 N N . PRO A 1 234 ? -2.492 2.659 14.143 1.00 87.06 234 PRO A N 1
ATOM 1794 C CA . PRO A 1 234 ? -2.368 4.090 14.380 1.00 87.06 234 PRO A CA 1
ATOM 1795 C C . PRO A 1 234 ? -2.295 4.871 13.064 1.00 87.06 234 PRO A C 1
ATOM 1797 O O . PRO A 1 234 ? -2.072 4.286 11.997 1.00 87.06 234 PRO A O 1
ATOM 1800 N N . GLY A 1 235 ? -2.444 6.192 13.160 1.00 83.12 235 GLY A N 1
ATOM 1801 C CA . GLY A 1 235 ? -2.236 7.099 12.039 1.00 83.12 235 GLY A CA 1
ATOM 1802 C C . GLY A 1 235 ? -0.883 6.890 11.376 1.00 83.12 235 GLY A C 1
ATOM 1803 O O . GLY A 1 235 ? 0.119 6.574 12.027 1.00 83.12 235 GLY A O 1
ATOM 1804 N N . ILE A 1 236 ? -0.877 7.043 10.053 1.00 75.62 236 ILE A N 1
ATOM 1805 C CA . ILE A 1 236 ? 0.314 6.802 9.242 1.00 75.62 236 ILE A CA 1
ATOM 1806 C C . ILE A 1 236 ? 1.426 7.762 9.679 1.00 75.62 236 ILE A C 1
ATOM 1808 O O . ILE A 1 236 ? 2.534 7.314 9.939 1.00 75.62 236 ILE A O 1
ATOM 1812 N N . ASP A 1 237 ? 1.124 9.035 9.919 1.00 74.00 237 ASP A N 1
ATOM 1813 C CA . ASP A 1 237 ? 2.110 10.020 10.377 1.00 74.00 237 ASP A CA 1
ATOM 1814 C C . ASP A 1 237 ? 2.819 9.594 11.680 1.00 74.00 237 ASP A C 1
ATOM 1816 O O . ASP A 1 237 ? 4.050 9.657 11.770 1.00 74.00 237 ASP A O 1
ATOM 1820 N N . LEU A 1 238 ? 2.085 9.052 12.662 1.00 76.44 238 LEU A N 1
ATOM 1821 C CA . LEU A 1 238 ? 2.666 8.484 13.886 1.00 76.44 238 LEU A CA 1
ATOM 1822 C C . LEU A 1 238 ? 3.626 7.319 13.604 1.00 76.44 238 LEU A C 1
ATOM 1824 O O . LEU A 1 238 ? 4.643 7.157 14.292 1.00 76.44 238 LEU A O 1
ATOM 1828 N N . LEU A 1 239 ? 3.290 6.469 12.627 1.00 74.06 239 LEU A N 1
ATOM 1829 C CA . LEU A 1 239 ? 4.145 5.357 12.212 1.00 74.06 239 LEU A CA 1
ATOM 1830 C C . LEU A 1 239 ? 5.437 5.873 11.587 1.00 74.06 239 LEU A C 1
ATOM 1832 O O . LEU A 1 239 ? 6.474 5.284 11.866 1.00 74.06 239 LEU A O 1
ATOM 1836 N N . TYR A 1 240 ? 5.390 6.987 10.851 1.00 70.88 240 TYR A N 1
ATOM 1837 C CA . TYR A 1 240 ? 6.556 7.598 10.205 1.00 70.88 240 TYR A CA 1
ATOM 1838 C C . TYR A 1 240 ? 7.406 8.474 11.140 1.00 70.88 240 TYR A C 1
ATOM 1840 O O . TYR A 1 240 ? 8.602 8.655 10.903 1.00 70.88 240 TYR A O 1
ATOM 1848 N N . HIS A 1 241 ? 6.850 8.954 12.257 1.00 67.81 241 HIS A N 1
ATOM 1849 C CA . HIS A 1 241 ? 7.586 9.774 13.228 1.00 67.81 241 HIS A CA 1
ATOM 1850 C C . HIS A 1 241 ? 8.703 8.999 13.964 1.00 67.81 241 HIS A C 1
ATOM 1852 O O . HIS A 1 241 ? 9.659 9.599 14.461 1.00 67.81 241 HIS A O 1
ATOM 1858 N N . ASP A 1 242 ? 8.630 7.665 14.037 1.00 65.75 242 ASP A N 1
ATOM 1859 C CA . ASP A 1 242 ? 9.700 6.828 14.598 1.00 65.75 242 ASP A CA 1
ATOM 1860 C C . ASP A 1 242 ? 10.532 6.155 13.501 1.00 65.75 242 ASP A C 1
ATOM 1862 O O . ASP A 1 242 ? 10.418 4.960 13.216 1.00 65.75 242 ASP A O 1
ATOM 1866 N N . MET A 1 243 ? 11.424 6.944 12.902 1.00 62.12 243 MET A N 1
ATOM 1867 C CA . MET A 1 243 ? 12.307 6.503 11.819 1.00 62.12 243 MET A CA 1
ATOM 1868 C C . MET A 1 243 ? 13.294 5.387 12.209 1.00 62.12 243 MET A C 1
ATOM 1870 O O . MET A 1 243 ? 13.961 4.836 11.337 1.00 62.12 243 MET A O 1
ATOM 1874 N N . SER A 1 244 ? 13.408 5.028 13.495 1.00 63.47 244 SER A N 1
ATOM 1875 C CA . SER A 1 244 ? 14.398 4.050 13.973 1.00 63.47 244 SER A CA 1
ATOM 1876 C C . SER A 1 244 ? 14.157 2.616 13.484 1.00 63.47 244 SER A C 1
ATOM 1878 O O . SER A 1 244 ? 15.082 1.805 13.500 1.00 63.47 244 SER A O 1
ATOM 1880 N N . SER A 1 245 ? 12.938 2.324 13.026 1.00 69.56 245 SER A N 1
ATOM 1881 C CA . SER A 1 245 ? 12.494 1.010 12.537 1.00 69.56 245 SER A CA 1
ATOM 1882 C C . SER A 1 245 ? 11.911 1.078 11.122 1.00 69.56 245 SER A C 1
ATOM 1884 O O . SER A 1 245 ? 10.950 0.393 10.791 1.00 69.56 245 SER A O 1
ATOM 1886 N N . HIS A 1 246 ? 12.441 1.982 10.301 1.00 81.06 246 HIS A N 1
ATOM 1887 C CA . HIS A 1 246 ? 12.061 2.099 8.899 1.00 81.06 246 HIS A CA 1
ATOM 1888 C C . HIS A 1 246 ? 13.099 1.445 8.001 1.00 81.06 246 HIS A C 1
ATOM 1890 O O . HIS A 1 246 ? 14.302 1.559 8.244 1.00 81.06 246 HIS A O 1
ATOM 1896 N N . ARG A 1 247 ? 12.634 0.833 6.915 1.00 83.38 247 ARG A N 1
ATOM 1897 C CA . ARG A 1 247 ? 13.495 0.189 5.921 1.00 83.38 247 ARG A CA 1
ATOM 1898 C C . ARG A 1 247 ? 13.205 0.670 4.510 1.00 83.38 247 ARG A C 1
ATOM 1900 O O . ARG A 1 247 ? 12.084 1.071 4.187 1.00 83.38 247 ARG A O 1
ATOM 1907 N N . SER A 1 248 ? 14.220 0.601 3.653 1.00 86.38 248 SER A N 1
ATOM 1908 C CA . SER A 1 248 ? 14.033 0.808 2.221 1.00 86.38 248 SER A CA 1
ATOM 1909 C C . SER A 1 248 ? 13.460 -0.455 1.584 1.00 86.38 248 SER A C 1
ATOM 1911 O O . SER A 1 248 ? 13.811 -1.576 1.960 1.00 86.38 248 SER A O 1
ATOM 1913 N N . PHE A 1 249 ? 12.645 -0.287 0.540 1.00 88.88 249 PHE A N 1
ATOM 1914 C CA . PHE A 1 249 ? 12.301 -1.394 -0.354 1.00 88.88 249 PHE A CA 1
ATOM 1915 C C . PHE A 1 249 ? 13.557 -2.075 -0.915 1.00 88.88 249 PHE A C 1
ATOM 1917 O O . PHE A 1 249 ? 13.590 -3.297 -1.044 1.00 88.88 249 PHE A O 1
ATOM 1924 N N . LEU A 1 250 ? 14.618 -1.313 -1.194 1.00 86.50 250 LEU A N 1
ATOM 1925 C CA . LEU A 1 250 ? 15.857 -1.862 -1.744 1.00 86.50 250 LEU A CA 1
ATOM 1926 C C . LEU A 1 250 ? 16.558 -2.822 -0.772 1.00 86.50 250 LEU A C 1
ATOM 1928 O O . LEU A 1 250 ? 17.184 -3.773 -1.229 1.00 86.50 250 LEU A O 1
ATOM 1932 N N . ASP A 1 251 ? 16.376 -2.662 0.543 1.00 84.31 251 ASP A N 1
ATOM 1933 C CA . ASP A 1 251 ? 16.914 -3.594 1.545 1.00 84.31 251 ASP A CA 1
ATOM 1934 C C . ASP A 1 251 ? 16.225 -4.970 1.485 1.00 84.31 251 ASP A C 1
ATOM 1936 O O . ASP A 1 251 ? 16.759 -5.964 1.977 1.00 84.31 251 ASP A O 1
ATOM 1940 N N . SER A 1 252 ? 15.025 -5.047 0.896 1.00 77.81 252 SER A N 1
ATOM 1941 C CA . SER A 1 252 ? 14.305 -6.309 0.665 1.00 77.81 252 SER A CA 1
ATOM 1942 C C . SER A 1 252 ? 14.793 -7.061 -0.581 1.00 77.81 252 SER A C 1
ATOM 1944 O O . SER A 1 252 ? 14.640 -8.283 -0.668 1.00 77.81 252 SER A O 1
ATOM 1946 N N . LEU A 1 253 ? 15.455 -6.366 -1.515 1.00 76.06 253 LEU A N 1
ATOM 1947 C CA . LEU A 1 253 ? 16.048 -6.943 -2.723 1.00 76.06 253 LEU A CA 1
ATOM 1948 C C . LEU A 1 253 ? 17.388 -7.611 -2.387 1.00 76.06 253 LEU A C 1
ATOM 1950 O O . LEU A 1 253 ? 18.466 -7.151 -2.742 1.00 76.06 253 LEU A O 1
ATOM 1954 N N . SER A 1 254 ? 17.316 -8.725 -1.668 1.00 60.78 254 SER A N 1
ATOM 1955 C CA . SER A 1 254 ? 18.473 -9.443 -1.117 1.00 60.78 254 SER A CA 1
ATOM 1956 C C . SER A 1 254 ? 19.231 -10.322 -2.125 1.00 60.78 254 SER A C 1
ATOM 1958 O O . SER A 1 254 ? 20.183 -11.008 -1.752 1.00 60.78 254 SER A O 1
ATOM 1960 N N . SER A 1 255 ? 18.843 -10.327 -3.403 1.00 59.84 255 SER A N 1
ATOM 1961 C CA . SER A 1 255 ? 19.415 -11.220 -4.412 1.00 59.84 255 SER A CA 1
ATOM 1962 C C . SER A 1 255 ? 20.333 -10.492 -5.396 1.00 59.84 255 SER A C 1
ATOM 1964 O O . SER A 1 255 ? 19.876 -9.604 -6.112 1.00 59.84 255 SER A O 1
ATOM 1966 N N . GLU A 1 256 ? 21.570 -10.981 -5.557 1.00 61.72 256 GLU A N 1
ATOM 1967 C CA . GLU A 1 256 ? 22.477 -10.645 -6.679 1.00 61.72 256 GLU A CA 1
ATOM 1968 C C . GLU A 1 256 ? 21.874 -10.966 -8.071 1.00 61.72 256 GLU A C 1
ATOM 1970 O O . GLU A 1 256 ? 22.484 -10.681 -9.094 1.00 61.72 256 GLU A O 1
ATOM 1975 N N . SER A 1 257 ? 20.675 -11.560 -8.122 1.00 70.56 257 SER A N 1
ATOM 1976 C CA . SER A 1 257 ? 19.967 -11.996 -9.328 1.00 70.56 257 SER A CA 1
ATOM 1977 C C . SER A 1 257 ? 18.691 -11.206 -9.649 1.00 70.56 257 SER A C 1
ATOM 1979 O O . SER A 1 257 ? 17.921 -11.634 -10.511 1.00 70.56 257 SER A O 1
ATOM 1981 N N . ALA A 1 258 ? 18.423 -10.086 -8.965 1.00 83.62 258 ALA A N 1
ATOM 1982 C CA . ALA A 1 258 ? 17.272 -9.249 -9.304 1.00 83.62 258 ALA A CA 1
ATOM 1983 C C . ALA A 1 258 ? 17.492 -8.562 -10.661 1.00 83.62 258 ALA A C 1
ATOM 1985 O O . ALA A 1 258 ? 18.507 -7.898 -10.876 1.00 83.62 258 ALA A O 1
ATOM 1986 N N . VAL A 1 259 ? 16.524 -8.682 -11.570 1.00 89.62 259 VAL A N 1
ATOM 1987 C CA . VAL A 1 259 ? 16.542 -7.955 -12.844 1.00 89.62 259 VAL A CA 1
ATOM 1988 C C . VAL A 1 259 ? 15.829 -6.624 -12.652 1.00 89.62 259 VAL A C 1
ATOM 1990 O O . VAL A 1 259 ? 14.640 -6.585 -12.336 1.00 89.62 259 VAL A O 1
ATOM 1993 N N . VAL A 1 260 ? 16.550 -5.525 -12.866 1.00 91.88 260 VAL A N 1
ATOM 1994 C CA . VAL A 1 260 ? 15.989 -4.171 -12.817 1.00 91.88 260 VAL A CA 1
ATOM 1995 C C . VAL A 1 260 ? 15.704 -3.690 -14.235 1.00 91.88 260 VAL A C 1
ATOM 1997 O O . VAL A 1 260 ? 16.588 -3.685 -15.089 1.00 91.88 260 VAL A O 1
ATOM 2000 N N . VAL A 1 261 ? 14.471 -3.259 -14.484 1.00 93.88 261 VAL A N 1
ATOM 2001 C CA . VAL A 1 261 ? 14.044 -2.656 -15.747 1.00 93.88 261 VAL A CA 1
ATOM 2002 C C . VAL A 1 261 ? 13.713 -1.192 -15.503 1.00 93.88 261 VAL A C 1
ATOM 2004 O O . VAL A 1 261 ? 12.760 -0.885 -14.795 1.00 93.88 261 VAL A O 1
ATOM 2007 N N . MET A 1 262 ? 14.470 -0.280 -16.107 1.00 93.94 262 MET A N 1
ATOM 2008 C CA . MET A 1 262 ? 14.166 1.151 -16.059 1.00 93.94 262 MET A CA 1
ATOM 2009 C C . MET A 1 262 ? 13.367 1.557 -17.297 1.00 93.94 262 MET A C 1
ATOM 2011 O O . MET A 1 262 ? 13.801 1.348 -18.432 1.00 93.94 262 MET A O 1
ATOM 2015 N N . VAL A 1 263 ? 12.194 2.143 -17.083 1.00 93.81 263 VAL A N 1
ATOM 2016 C CA . VAL A 1 263 ? 11.402 2.785 -18.137 1.00 93.81 263 VAL A CA 1
ATOM 2017 C C . VAL A 1 263 ? 11.886 4.222 -18.274 1.00 93.81 263 VAL A C 1
ATOM 2019 O O . VAL A 1 263 ? 12.088 4.888 -17.266 1.00 93.81 263 VAL A O 1
ATOM 2022 N N . ASP A 1 264 ? 12.086 4.694 -19.508 1.00 91.38 264 ASP A N 1
ATOM 2023 C CA . ASP A 1 264 ? 12.551 6.059 -19.787 1.00 91.38 264 ASP A CA 1
ATOM 2024 C C . ASP A 1 264 ? 13.778 6.447 -18.928 1.00 91.38 264 ASP A C 1
ATOM 2026 O O . ASP A 1 264 ? 13.746 7.417 -18.174 1.00 91.38 264 ASP A O 1
ATOM 2030 N N . GLU A 1 265 ? 14.849 5.642 -19.027 1.00 91.88 265 GLU A N 1
ATOM 2031 C CA . GLU A 1 265 ? 16.060 5.671 -18.179 1.00 91.88 265 GLU A CA 1
ATOM 2032 C C . GLU A 1 265 ? 16.547 7.085 -17.832 1.00 91.88 265 GLU A C 1
ATOM 2034 O O . GLU A 1 265 ? 16.688 7.403 -16.654 1.00 91.88 265 GLU A O 1
ATOM 2039 N N . ASP A 1 266 ? 16.746 7.950 -18.834 1.00 91.56 266 ASP A N 1
ATOM 2040 C CA . ASP A 1 266 ? 17.237 9.318 -18.627 1.00 91.56 266 ASP A CA 1
ATOM 2041 C C . ASP A 1 266 ? 16.341 10.122 -17.664 1.00 91.56 266 ASP A C 1
ATOM 2043 O O . ASP A 1 266 ? 16.838 10.855 -16.807 1.00 91.56 266 ASP A O 1
ATOM 2047 N N . VAL A 1 267 ? 15.016 9.974 -17.783 1.00 92.94 267 VAL A N 1
ATOM 2048 C CA . VAL A 1 267 ? 14.033 10.666 -16.935 1.00 92.94 267 VAL A CA 1
ATOM 2049 C C . VAL A 1 267 ? 14.003 10.039 -15.545 1.00 92.94 267 VAL A C 1
ATOM 2051 O O . VAL A 1 267 ? 14.038 10.756 -14.548 1.00 92.94 267 VAL A O 1
ATOM 2054 N N . THR A 1 268 ? 14.008 8.709 -15.466 1.00 93.31 268 THR A N 1
ATOM 2055 C CA . THR A 1 268 ? 14.039 7.978 -14.192 1.00 93.31 268 THR A CA 1
ATOM 2056 C C . THR A 1 268 ? 15.283 8.329 -13.373 1.00 93.31 268 THR A C 1
ATOM 2058 O O . THR A 1 268 ? 15.173 8.598 -12.174 1.00 93.31 268 THR A O 1
ATOM 2061 N N . ILE A 1 269 ? 16.460 8.411 -14.004 1.00 92.81 269 ILE A N 1
ATOM 2062 C CA . ILE A 1 269 ? 17.713 8.827 -13.355 1.00 92.81 269 ILE A CA 1
ATOM 2063 C C . ILE A 1 269 ? 17.641 10.291 -12.914 1.00 92.81 269 ILE A C 1
ATOM 2065 O O . ILE A 1 269 ? 18.056 10.609 -11.796 1.00 92.81 269 ILE A O 1
ATOM 2069 N N . ALA A 1 270 ? 17.111 11.185 -13.754 1.00 92.50 270 ALA A N 1
ATOM 2070 C CA . ALA A 1 270 ? 16.968 12.599 -13.410 1.00 92.50 270 ALA A CA 1
ATOM 2071 C C . ALA A 1 270 ? 16.061 12.797 -12.183 1.00 92.50 270 ALA A C 1
ATOM 2073 O O . ALA A 1 270 ? 16.457 13.483 -11.241 1.00 92.50 270 ALA A O 1
ATOM 2074 N N . ASN A 1 271 ? 14.901 12.135 -12.150 1.00 91.62 271 ASN A N 1
ATOM 2075 C CA . ASN A 1 271 ? 13.955 12.203 -11.032 1.00 91.62 271 ASN A CA 1
ATOM 2076 C C . ASN A 1 271 ? 14.549 11.604 -9.748 1.00 91.62 271 ASN A C 1
ATOM 2078 O O . ASN A 1 271 ? 14.493 12.224 -8.689 1.00 91.62 271 ASN A O 1
ATOM 2082 N N . THR A 1 272 ? 15.214 10.450 -9.856 1.00 90.69 272 THR A N 1
ATOM 2083 C CA . THR A 1 272 ? 15.962 9.823 -8.749 1.00 90.69 272 THR A CA 1
ATOM 2084 C C . THR A 1 272 ? 17.017 10.773 -8.174 1.00 90.69 272 THR A C 1
ATOM 2086 O O . THR A 1 272 ? 17.157 10.897 -6.958 1.00 90.69 272 THR A O 1
ATOM 2089 N N . THR A 1 273 ? 17.753 11.474 -9.041 1.00 90.75 273 THR A N 1
ATOM 2090 C CA . THR A 1 273 ? 18.797 12.424 -8.629 1.00 90.75 273 THR A CA 1
ATOM 2091 C C . THR A 1 273 ? 18.195 13.637 -7.921 1.00 90.75 273 THR A C 1
ATOM 2093 O O . THR A 1 273 ? 18.694 14.037 -6.873 1.00 90.75 273 THR A O 1
ATOM 2096 N N . ALA A 1 274 ? 17.097 14.189 -8.442 1.00 88.69 274 ALA A N 1
ATOM 2097 C CA . ALA A 1 274 ? 16.408 15.327 -7.835 1.00 88.69 274 ALA A CA 1
ATOM 2098 C C . ALA A 1 274 ? 15.858 1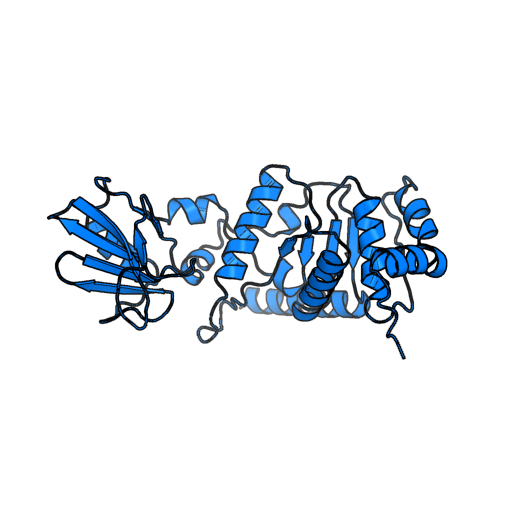5.005 -6.432 1.00 88.69 274 ALA A C 1
ATOM 2100 O O . ALA A 1 274 ? 15.991 15.819 -5.513 1.00 88.69 274 ALA A O 1
ATOM 2101 N N . LEU A 1 275 ? 15.287 13.809 -6.247 1.00 86.50 275 LEU A N 1
ATOM 2102 C CA . LEU A 1 275 ? 14.845 13.323 -4.937 1.00 86.50 275 LEU A CA 1
ATOM 2103 C C . LEU A 1 275 ? 16.026 13.176 -3.975 1.00 86.50 275 LEU A C 1
ATOM 2105 O O . LEU A 1 275 ? 15.965 13.676 -2.855 1.00 86.50 275 LEU A O 1
ATOM 2109 N N . PHE A 1 276 ? 17.132 12.581 -4.429 1.00 86.44 276 PHE A N 1
ATOM 2110 C CA . PHE A 1 276 ? 18.349 12.451 -3.627 1.00 86.44 276 PHE A CA 1
ATOM 2111 C C . PHE A 1 276 ? 18.899 13.800 -3.161 1.00 86.44 276 PHE A C 1
ATOM 2113 O O . PHE A 1 276 ? 19.204 13.967 -1.980 1.00 86.44 276 PHE A O 1
ATOM 2120 N N . GLU A 1 277 ? 19.009 14.772 -4.065 1.00 87.62 277 GLU A N 1
ATOM 2121 C CA . GLU A 1 277 ? 19.472 16.121 -3.729 1.00 87.62 277 GLU A CA 1
ATOM 2122 C C . GLU A 1 277 ? 18.553 16.786 -2.695 1.00 87.62 277 GLU A C 1
ATOM 2124 O O . GLU A 1 277 ? 19.045 17.335 -1.706 1.00 87.62 277 GLU A O 1
ATOM 2129 N N . SER A 1 278 ? 17.236 16.649 -2.868 1.00 83.62 278 SER A N 1
ATOM 2130 C CA . SER A 1 278 ? 16.225 17.190 -1.951 1.00 83.62 278 SER A CA 1
ATOM 2131 C C . SER A 1 278 ? 16.294 16.540 -0.562 1.00 83.62 278 SER A C 1
ATOM 2133 O O . SER A 1 278 ? 16.266 17.236 0.453 1.00 83.62 278 SER A O 1
ATOM 2135 N N . SER A 1 279 ? 16.461 15.214 -0.487 1.00 77.25 279 SER A N 1
ATOM 2136 C CA . SER A 1 279 ? 16.646 14.492 0.780 1.00 77.25 279 SER A CA 1
ATOM 2137 C C . SER A 1 279 ? 17.932 14.910 1.500 1.00 77.25 279 SER A C 1
ATOM 2139 O O . SER A 1 279 ? 17.939 15.068 2.721 1.00 77.25 279 SER A O 1
ATOM 2141 N N . VAL A 1 280 ? 19.027 15.122 0.761 1.00 80.38 280 VAL A N 1
ATOM 2142 C CA . VAL A 1 280 ? 20.303 15.592 1.327 1.00 80.38 280 VAL A CA 1
ATOM 2143 C C . VAL A 1 280 ? 20.186 17.017 1.866 1.00 80.38 280 VAL A C 1
ATOM 2145 O O . VAL A 1 280 ? 20.797 17.326 2.891 1.00 80.38 280 VAL A O 1
ATOM 2148 N N . GLU A 1 281 ? 19.438 17.892 1.195 1.00 78.50 281 GLU A N 1
ATOM 2149 C CA . GLU A 1 281 ? 19.185 19.255 1.667 1.00 78.50 281 GLU A CA 1
ATOM 2150 C C . GLU A 1 281 ? 18.342 19.255 2.947 1.00 78.50 281 GLU A C 1
ATOM 2152 O O . GLU A 1 281 ? 18.746 19.880 3.928 1.00 78.50 281 GLU A O 1
ATOM 2157 N N . ALA A 1 282 ? 17.254 18.480 2.985 1.00 73.94 282 ALA A N 1
ATOM 2158 C CA . ALA A 1 282 ? 16.401 18.344 4.166 1.00 73.94 282 ALA A CA 1
ATOM 2159 C C . ALA A 1 282 ? 17.159 17.793 5.387 1.00 73.94 282 ALA A C 1
ATOM 2161 O O . ALA A 1 282 ? 16.977 18.290 6.490 1.00 73.94 282 ALA A O 1
ATOM 2162 N N . TYR A 1 283 ? 18.061 16.821 5.200 1.00 67.44 283 TYR A N 1
ATOM 2163 C CA . TYR A 1 283 ? 18.842 16.228 6.297 1.00 67.44 283 TYR A CA 1
ATOM 2164 C C . TYR A 1 283 ? 19.950 17.147 6.848 1.00 67.44 283 TYR A C 1
ATOM 2166 O O . TYR A 1 283 ? 20.499 16.908 7.924 1.00 67.44 283 TYR A O 1
ATOM 2174 N N . ARG A 1 284 ? 20.351 18.183 6.101 1.00 65.88 284 ARG A N 1
ATOM 2175 C CA . ARG A 1 284 ? 21.375 19.148 6.543 1.00 65.88 284 ARG A CA 1
ATOM 2176 C C . ARG A 1 284 ? 20.813 20.264 7.428 1.00 65.88 284 ARG A C 1
ATOM 2178 O O . ARG A 1 284 ? 21.619 21.017 7.985 1.00 65.88 284 ARG A O 1
ATOM 2185 N N . HIS A 1 285 ? 19.493 20.377 7.536 1.00 45.41 285 HIS A N 1
ATOM 2186 C CA . HIS A 1 285 ? 18.778 21.387 8.315 1.00 45.41 285 HIS A CA 1
ATOM 2187 C C . HIS A 1 285 ? 18.129 20.787 9.562 1.00 45.41 285 HIS A C 1
ATOM 2189 O O . HIS A 1 285 ? 18.030 21.550 10.551 1.00 45.41 285 HIS A O 1
#

pLDDT: mean 85.07, std 12.48, range [38.81, 98.25]

Radius of gyration: 23.23 Å; Cα contacts (8 Å, |Δi|>4): 460; chains: 1; bounding box: 54×38×72 Å

Foldseek 3Di:
DDDPPQDLVNVLVVLCVPVVLVVVLVVLPPPPLPDDDDDPPDDQCSVLSSLLSNQVNAPAAEEEAELAQVRLVSSVVSNVVNPQVQEAEQHAQPDDLPDPPDDGNLVNLVSNQVVLVCLVVVDGGYYRYYLNSQLDWHFHPVLQVVLKDKDAFQDPAFPVNVVVSLVVQQQDEDCADQDASHWYDDDQWIWHRAVDDDFIKIFGHDHGGTHWIFGADRVVRGGDGTDRMDMHTGDPSVSVVPVVRIDGPVVSVPDSRYHYHYDPVVSRVVSNVVSVVVVVVVVVD